Protein AF-A0A5J6MPN7-F1 (afdb_monomer)

Nearest PDB structures (foldseek):
  8oyx-assembly1_A  TM=2.349E-01  e=1.158E-01  synthetic construct

Organism: NCBI:txid2602015

Foldseek 3Di:
DDDDPPVVVVVVVVVVVVVVPDPALVVPLVLLVLLLVLLVLLLVLLVLLLVLLLVLVLVVVVVCLVPPPQWDKAWDPQQPDDPHPHIWIWTARPVCRVDTATHSHDRLCVLVSQLSVLVSQLSVLLSQLSVDPALVSNLVSLQSNQVSLQSSQCSLCVLVVHDRDDQDGDDQPPDDPPDDDRSVNSVVSSLVSQLRSLVRNLVSLQSSLVSQQVSVVVSCPSLLVLLVVQLVVLVVVCVVPVPDPPSVVSNVVSVVLSVVSVVDRLSVLSNQLSVLSVLLSVQSPDPPHDPVSSSVSSNSNSVSSNVSSVSSNSSSVSSPPDD

Radius of gyration: 27.03 Å; Cα contacts (8 Å, |Δi|>4): 383; chains: 1; bounding box: 56×77×77 Å

Sequence (323 aa):
MSINPICVRLASAVAVALALSGCSASDYAAPIASFADATTDAESALNDLNKTATGAYTEFLSEHARTNMSLAVMGANGDCELGSERCRVAIVDPAHPDQPQYFPPDPLLGNMVGVMHDINVYAQNLAALVADDSAAKAEADVNAALGSIEHLANTVATAEGSPAGTVPGFATPVGSGVNWLLGEYSNQVKLAGLRTATKQADPVIQRAAALFKNAAIFGSDPQREALTRAFRDKIDAYQDDRGSEADLNAAVDAAETYDNFLQARPGDVFLAMGEAHAALTKALNNPELTWPQVFAKIKVFAAKAQELAKIAKDLAALTGETP

Structure (mmCIF, N/CA/C/O backbone):
data_AF-A0A5J6MPN7-F1
#
_entry.id   AF-A0A5J6MPN7-F1
#
loop_
_atom_site.group_PDB
_atom_site.id
_atom_site.type_symbol
_atom_site.label_atom_id
_atom_site.label_alt_id
_atom_site.label_comp_id
_atom_site.label_asym_id
_atom_site.label_entity_id
_atom_site.label_seq_id
_atom_site.pdbx_PDB_ins_code
_atom_site.Cartn_x
_atom_site.Cartn_y
_atom_site.Cartn_z
_atom_site.occupancy
_atom_site.B_iso_or_equiv
_atom_site.auth_seq_id
_atom_site.auth_comp_id
_atom_site.auth_asym_id
_atom_site.auth_atom_id
_atom_site.pdbx_PDB_model_num
ATOM 1 N N . MET A 1 1 ? -30.414 -48.144 45.460 1.00 40.69 1 MET A N 1
ATOM 2 C CA . MET A 1 1 ? -30.137 -46.700 45.629 1.00 40.69 1 MET A CA 1
ATOM 3 C C . MET A 1 1 ? -30.588 -45.996 44.363 1.00 40.69 1 MET A C 1
ATOM 5 O O . MET A 1 1 ? -29.999 -46.232 43.320 1.00 40.69 1 MET A O 1
ATOM 9 N N . SER A 1 2 ? -31.691 -45.249 44.434 1.00 37.84 2 SER A N 1
ATOM 10 C CA . SER A 1 2 ? -32.279 -44.550 43.285 1.00 37.84 2 SER A CA 1
ATOM 11 C C . SER A 1 2 ? -31.809 -43.096 43.308 1.00 37.84 2 SER A C 1
ATOM 13 O O . SER A 1 2 ? -32.063 -42.393 44.286 1.00 37.84 2 SER A O 1
ATOM 15 N N . ILE A 1 3 ? -31.062 -42.673 42.288 1.00 39.16 3 ILE A N 1
ATOM 16 C CA . ILE A 1 3 ? -30.527 -41.311 42.166 1.00 39.16 3 ILE A CA 1
ATOM 17 C C . ILE A 1 3 ? -31.550 -40.481 41.383 1.00 39.16 3 ILE A C 1
ATOM 19 O O . ILE A 1 3 ? -31.880 -40.802 40.244 1.00 39.16 3 ILE A O 1
ATOM 23 N N . ASN A 1 4 ? -32.079 -39.432 42.016 1.00 37.56 4 ASN A N 1
ATOM 24 C CA . ASN A 1 4 ? -33.109 -38.562 41.448 1.00 37.56 4 ASN A CA 1
ATOM 25 C C . ASN A 1 4 ? -32.558 -37.726 40.266 1.00 37.56 4 ASN A C 1
ATOM 27 O O . ASN A 1 4 ? -31.611 -36.961 40.463 1.00 37.56 4 ASN A O 1
ATOM 31 N N . PRO A 1 5 ? -33.173 -37.775 39.067 1.00 38.62 5 PRO A N 1
ATOM 32 C CA . PRO A 1 5 ? -32.673 -37.110 37.853 1.00 38.62 5 PRO A CA 1
ATOM 33 C C . PRO A 1 5 ? -32.858 -35.579 37.823 1.00 38.62 5 PRO A C 1
ATOM 35 O O . PRO A 1 5 ? -32.488 -34.931 36.845 1.00 38.62 5 PRO A O 1
ATOM 38 N N . ILE A 1 6 ? -33.408 -34.975 38.882 1.00 38.84 6 ILE A N 1
ATOM 39 C CA . ILE A 1 6 ? -33.718 -33.535 38.933 1.00 38.84 6 ILE A CA 1
ATOM 40 C C . ILE A 1 6 ? -32.517 -32.701 39.431 1.00 38.84 6 ILE A C 1
ATOM 42 O O . ILE A 1 6 ? -32.351 -31.562 39.001 1.00 38.84 6 ILE A O 1
ATOM 46 N N . CYS A 1 7 ? -31.605 -33.268 40.233 1.00 34.19 7 CYS A N 1
ATOM 47 C CA . CYS A 1 7 ? -30.448 -32.521 40.761 1.00 34.19 7 CYS A CA 1
ATOM 48 C C . CYS A 1 7 ? -29.313 -32.288 39.747 1.00 34.19 7 CYS A C 1
ATOM 50 O O . CYS A 1 7 ? -28.495 -31.396 39.952 1.00 34.19 7 CYS A O 1
ATOM 52 N N . VAL A 1 8 ? -29.255 -33.040 38.643 1.00 35.09 8 VAL A N 1
ATOM 53 C CA . VAL A 1 8 ? -28.152 -32.922 37.665 1.00 35.09 8 VAL A CA 1
ATOM 54 C C . VAL A 1 8 ? -28.364 -31.750 36.695 1.00 35.09 8 VAL A C 1
ATOM 56 O O . VAL A 1 8 ? -27.398 -31.194 36.188 1.00 35.09 8 VAL A O 1
ATOM 59 N N . ARG A 1 9 ? -29.610 -31.297 36.483 1.00 33.59 9 ARG A N 1
ATOM 60 C CA . ARG A 1 9 ? -29.907 -30.210 35.527 1.00 33.59 9 ARG A CA 1
ATOM 61 C C . ARG A 1 9 ? -29.694 -28.794 36.073 1.00 33.59 9 ARG A C 1
ATOM 63 O O . ARG A 1 9 ? -29.537 -27.874 35.278 1.00 33.59 9 ARG A O 1
ATOM 70 N N . LEU A 1 10 ? -29.635 -28.610 37.393 1.00 33.00 10 LEU A N 1
ATOM 71 C CA . LEU A 1 10 ? -29.367 -27.301 38.011 1.00 33.00 10 LEU A CA 1
ATOM 72 C C . LEU A 1 10 ? -27.866 -26.996 38.162 1.00 33.00 10 LEU A C 1
ATOM 74 O O . LEU A 1 10 ? -27.486 -25.829 38.166 1.00 33.00 10 LEU A O 1
ATOM 78 N N . ALA A 1 11 ? -27.002 -28.016 38.194 1.00 32.94 11 ALA A N 1
ATOM 79 C CA . ALA A 1 11 ? -25.550 -27.826 38.261 1.00 32.94 11 ALA A CA 1
ATOM 80 C C . ALA A 1 11 ? -24.932 -27.409 36.908 1.00 32.94 11 ALA A C 1
ATOM 82 O O . ALA A 1 11 ? -23.938 -26.687 36.878 1.00 32.94 11 ALA A O 1
ATOM 83 N N . SER A 1 12 ? -25.540 -27.798 35.781 1.00 35.00 12 SER A N 1
ATOM 84 C CA . SER A 1 12 ? -25.044 -27.460 34.435 1.00 35.00 12 SER A CA 1
ATOM 85 C C . SER A 1 12 ? -25.355 -26.021 34.003 1.00 35.00 12 SER A C 1
ATOM 87 O O . SER A 1 12 ? -24.635 -25.468 33.178 1.00 35.00 12 SER A O 1
ATOM 89 N N . ALA A 1 13 ? -26.393 -25.391 34.564 1.00 33.69 13 ALA A N 1
ATOM 90 C CA . ALA A 1 13 ? -26.770 -24.015 34.225 1.00 33.69 13 ALA A CA 1
ATOM 91 C C . ALA A 1 13 ? -25.885 -22.961 34.924 1.00 33.69 13 ALA A C 1
ATOM 93 O O . ALA A 1 13 ? -25.641 -21.893 34.369 1.00 33.69 13 ALA A O 1
ATOM 94 N N . VAL A 1 14 ? -25.344 -23.275 36.107 1.00 37.81 14 VAL A N 1
ATOM 95 C CA . VAL A 1 14 ? -24.456 -22.368 36.861 1.00 37.81 14 VAL A CA 1
ATOM 96 C C . VAL A 1 14 ? -23.021 -22.389 36.311 1.00 37.81 14 VAL A C 1
ATOM 98 O O . VAL A 1 14 ? -22.348 -21.362 36.316 1.00 37.81 14 VAL A O 1
ATOM 101 N N . ALA A 1 15 ? -22.570 -23.514 35.742 1.00 34.72 15 ALA A N 1
ATOM 102 C CA . ALA A 1 15 ? -21.239 -23.630 35.135 1.00 34.72 15 ALA A CA 1
ATOM 103 C C . ALA A 1 15 ? -21.094 -22.864 33.800 1.00 34.72 15 ALA A C 1
ATOM 105 O O . ALA A 1 15 ? -20.002 -22.409 33.476 1.00 34.72 15 ALA A O 1
ATOM 106 N N . VAL A 1 16 ? -22.185 -22.666 33.047 1.00 36.84 16 VAL A N 1
ATOM 107 C CA . VAL A 1 16 ? -22.171 -21.887 31.790 1.00 36.84 16 VAL A CA 1
ATOM 108 C C . VAL A 1 16 ? -22.258 -20.376 32.054 1.00 36.84 16 VAL A C 1
ATOM 110 O O . VAL A 1 16 ? -21.658 -19.593 31.324 1.00 36.84 16 VAL A O 1
ATOM 113 N N . ALA A 1 17 ? -22.916 -19.951 33.138 1.00 38.44 17 ALA A N 1
ATOM 114 C CA . ALA A 1 17 ? -22.983 -18.537 33.523 1.00 38.44 17 ALA A CA 1
ATOM 115 C C . ALA A 1 17 ? -21.641 -17.986 34.057 1.00 38.44 17 ALA A C 1
ATOM 117 O O . ALA A 1 17 ? -21.367 -16.800 33.901 1.00 38.44 17 ALA A O 1
ATOM 118 N N . LEU A 1 18 ? -20.780 -18.842 34.625 1.00 40.56 18 LEU A N 1
ATOM 119 C CA . LEU A 1 18 ? -19.442 -18.472 35.122 1.00 40.56 18 LEU A CA 1
ATOM 120 C C . LEU A 1 18 ? -18.345 -18.485 34.038 1.00 40.56 18 LEU A C 1
ATOM 122 O O . LEU A 1 18 ? -17.249 -17.986 34.277 1.00 40.56 18 LEU A O 1
ATOM 126 N N . ALA A 1 19 ? -18.628 -19.014 32.843 1.00 43.34 19 ALA A N 1
ATOM 127 C CA . ALA A 1 19 ? -17.713 -18.953 31.698 1.00 43.34 19 ALA A CA 1
ATOM 128 C C . ALA A 1 19 ? -17.846 -17.647 30.886 1.00 43.34 19 ALA A C 1
ATOM 130 O O . ALA A 1 19 ? -17.003 -17.359 30.042 1.00 43.34 19 ALA A O 1
ATOM 131 N N . LEU A 1 20 ? -18.886 -16.841 31.144 1.00 41.22 20 LEU A N 1
ATOM 132 C CA . LEU A 1 20 ? -19.135 -15.562 30.462 1.00 41.22 20 LEU A CA 1
ATOM 133 C C . L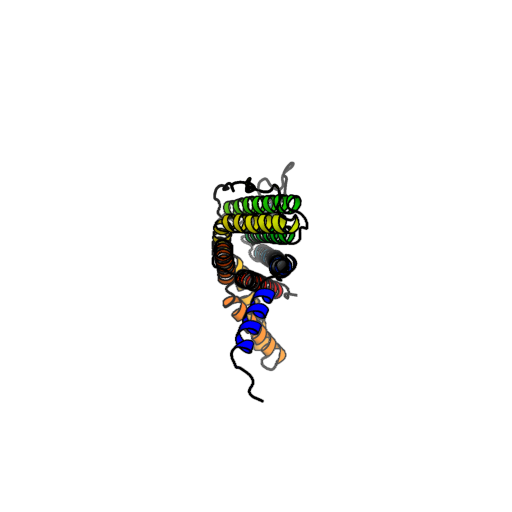EU A 1 20 ? -18.551 -14.346 31.204 1.00 41.22 20 LEU A C 1
ATOM 135 O O . LEU A 1 20 ? -18.617 -13.234 30.692 1.00 41.22 20 LEU A O 1
ATOM 139 N N . SER A 1 21 ? -17.950 -14.538 32.382 1.00 43.66 21 SER A N 1
ATOM 140 C CA . SER A 1 21 ? -17.370 -13.464 33.203 1.00 43.66 21 SER A CA 1
ATOM 141 C C . SER A 1 21 ? -15.854 -13.278 33.025 1.00 43.66 21 SER A C 1
ATOM 143 O O . SER A 1 21 ? -15.202 -12.788 33.941 1.00 43.66 21 SER A O 1
ATOM 145 N N . GLY A 1 22 ? -15.270 -13.697 31.893 1.00 45.81 22 GLY A N 1
ATOM 146 C CA . GLY A 1 22 ? -13.815 -13.890 31.808 1.00 45.81 22 GLY A CA 1
ATOM 147 C C . GLY A 1 22 ? -13.055 -13.344 30.601 1.00 45.81 22 GLY A C 1
ATOM 148 O O . GLY A 1 22 ? -11.839 -13.473 30.619 1.00 45.81 22 GLY A O 1
ATOM 149 N N . CYS A 1 23 ? -13.682 -12.732 29.589 1.00 50.66 23 CYS A N 1
ATOM 150 C CA . CYS A 1 23 ? -12.902 -12.035 28.555 1.00 50.66 23 CYS A CA 1
ATOM 151 C C . CYS A 1 23 ? -12.457 -10.671 29.092 1.00 50.66 23 CYS A C 1
ATOM 153 O O . CYS A 1 23 ? -13.099 -9.645 28.845 1.00 50.66 23 CYS A O 1
ATOM 155 N N . SER A 1 24 ? -11.393 -10.671 29.900 1.00 56.59 24 SER A N 1
ATOM 156 C CA . SER A 1 24 ? -10.746 -9.447 30.366 1.00 56.59 24 SER A CA 1
ATOM 157 C C . SER A 1 24 ? -10.252 -8.616 29.182 1.00 56.59 24 SER A C 1
ATOM 159 O O . SER A 1 24 ? -10.002 -9.134 28.097 1.00 56.59 24 SER A O 1
ATOM 161 N N . ALA A 1 25 ? -10.073 -7.310 29.401 1.00 54.69 25 ALA A N 1
ATOM 162 C CA . ALA A 1 25 ? -9.536 -6.349 28.430 1.00 54.69 25 ALA A CA 1
ATOM 163 C C . ALA A 1 25 ? -8.262 -6.817 27.684 1.00 54.69 25 ALA A C 1
ATOM 165 O O . ALA A 1 25 ? -7.983 -6.362 26.578 1.00 54.69 25 ALA A O 1
ATOM 166 N N . SER A 1 26 ? -7.510 -7.754 28.268 1.00 59.59 26 SER A N 1
ATOM 167 C CA . SER A 1 26 ? -6.360 -8.425 27.656 1.00 59.59 26 SER A CA 1
ATOM 168 C C . SER A 1 26 ? -6.675 -9.158 26.350 1.00 59.59 26 SER A C 1
ATOM 170 O O . SER A 1 26 ? -5.805 -9.255 25.489 1.00 59.59 26 SER A O 1
ATOM 172 N N . ASP A 1 27 ? -7.898 -9.662 26.178 1.00 65.75 27 ASP A N 1
ATOM 173 C CA . ASP A 1 27 ? -8.235 -10.540 25.053 1.00 65.75 27 ASP A CA 1
ATOM 174 C C . ASP A 1 27 ? -8.400 -9.767 23.734 1.00 65.75 27 ASP A C 1
ATOM 176 O O . ASP A 1 27 ? -8.315 -10.359 22.656 1.00 65.75 27 ASP A O 1
ATOM 180 N N . TYR A 1 28 ? -8.595 -8.440 23.800 1.00 71.06 28 TYR A N 1
ATOM 181 C CA . TYR A 1 28 ? -8.784 -7.578 22.624 1.00 71.06 28 TYR A CA 1
ATOM 182 C C . TYR A 1 28 ? -7.477 -7.070 22.014 1.00 71.06 28 TYR A C 1
ATOM 184 O O . TYR A 1 28 ? -7.442 -6.758 20.823 1.00 71.06 28 TYR A O 1
ATOM 192 N N . ALA A 1 29 ? -6.407 -7.002 22.807 1.00 80.56 29 ALA A N 1
ATOM 193 C CA . ALA A 1 29 ? -5.147 -6.402 22.385 1.00 80.56 29 ALA A CA 1
ATOM 194 C C . ALA A 1 29 ? -4.472 -7.200 21.259 1.00 80.56 29 ALA A C 1
ATOM 196 O O . ALA A 1 29 ? -4.020 -6.615 20.280 1.00 80.56 29 ALA A O 1
ATOM 197 N N . ALA A 1 30 ? -4.459 -8.535 21.348 1.00 83.25 30 ALA A N 1
ATOM 198 C CA . ALA A 1 30 ? -3.718 -9.368 20.400 1.00 83.25 30 ALA A CA 1
ATOM 199 C C . ALA A 1 30 ? -4.256 -9.309 18.952 1.00 83.25 30 ALA A C 1
ATOM 201 O O . ALA A 1 30 ? -3.450 -9.121 18.041 1.00 83.25 30 ALA A O 1
ATOM 202 N N . PRO A 1 31 ? -5.575 -9.420 18.678 1.00 79.88 31 PRO A N 1
ATOM 203 C CA . PRO A 1 31 ? -6.080 -9.277 17.311 1.00 79.88 31 PRO A CA 1
ATOM 204 C C . PRO A 1 31 ? -5.820 -7.894 16.702 1.00 79.88 31 PRO A C 1
ATOM 206 O O . PRO A 1 31 ? -5.536 -7.811 15.513 1.00 79.88 31 PRO A O 1
ATOM 209 N N . ILE A 1 32 ? -5.919 -6.822 17.495 1.00 82.50 32 ILE A N 1
ATOM 210 C CA . ILE A 1 32 ? -5.714 -5.448 17.010 1.00 82.50 32 ILE A CA 1
ATOM 211 C C . ILE A 1 32 ? -4.226 -5.171 16.781 1.00 82.50 32 ILE A C 1
ATOM 213 O O . ILE A 1 32 ? -3.880 -4.586 15.761 1.00 82.50 32 ILE A O 1
ATOM 217 N N . ALA A 1 33 ? -3.346 -5.667 17.655 1.00 85.56 33 ALA A N 1
ATOM 218 C CA . ALA A 1 33 ? -1.902 -5.637 17.428 1.00 85.56 33 ALA A CA 1
ATOM 219 C C . ALA A 1 33 ? -1.525 -6.390 16.144 1.00 85.56 33 ALA A C 1
ATOM 221 O O . ALA A 1 33 ? -0.845 -5.839 15.292 1.00 85.56 33 ALA A O 1
ATOM 222 N N . SER A 1 34 ? -2.075 -7.593 15.930 1.00 80.19 34 SER A N 1
ATOM 223 C CA . SER A 1 34 ? -1.858 -8.343 14.684 1.00 80.19 34 SER A CA 1
ATOM 224 C C . SER A 1 34 ? -2.357 -7.601 13.440 1.00 80.19 34 SER A C 1
ATOM 226 O O . SER A 1 34 ? -1.813 -7.808 12.358 1.00 80.19 34 SER A O 1
ATOM 228 N N . PHE A 1 35 ? -3.401 -6.781 13.567 1.00 82.88 35 PHE A N 1
ATOM 229 C CA . PHE A 1 35 ? -3.852 -5.903 12.491 1.00 82.88 35 PHE A CA 1
ATOM 230 C C . PHE A 1 35 ? -2.838 -4.783 12.224 1.00 82.88 35 PHE A C 1
ATOM 232 O O . PHE A 1 35 ? -2.482 -4.582 11.066 1.00 82.88 35 PHE A O 1
ATOM 239 N N . ALA A 1 36 ? -2.337 -4.125 13.270 1.00 89.56 36 ALA A N 1
ATOM 240 C CA . ALA A 1 36 ? -1.318 -3.085 13.157 1.00 89.56 36 ALA A CA 1
ATOM 241 C C . ALA A 1 36 ? 0.004 -3.614 12.565 1.00 89.56 36 ALA A C 1
ATOM 243 O O . ALA A 1 36 ? 0.559 -3.006 11.651 1.00 89.56 36 ALA A O 1
ATOM 244 N N . ASP A 1 37 ? 0.455 -4.794 12.994 1.00 87.12 37 ASP A N 1
ATOM 245 C CA . ASP A 1 37 ? 1.635 -5.464 12.433 1.00 87.12 37 ASP A CA 1
ATOM 246 C C . ASP A 1 37 ? 1.441 -5.765 10.939 1.00 87.12 37 ASP A C 1
ATOM 248 O O . ASP A 1 37 ? 2.308 -5.483 10.113 1.00 87.12 37 ASP A O 1
ATOM 252 N N . ALA A 1 38 ? 0.265 -6.281 10.563 1.00 82.88 38 ALA A N 1
ATOM 253 C CA . ALA A 1 38 ? -0.043 -6.590 9.171 1.00 82.88 38 ALA A CA 1
ATOM 254 C C . ALA A 1 38 ? -0.084 -5.337 8.277 1.00 82.88 38 ALA A C 1
ATOM 256 O O . ALA A 1 38 ? 0.330 -5.401 7.118 1.00 82.88 38 ALA A O 1
ATOM 257 N N . THR A 1 39 ? -0.563 -4.195 8.784 1.00 88.06 39 THR A N 1
ATOM 258 C CA . THR A 1 39 ? -0.512 -2.929 8.035 1.00 88.06 39 THR A CA 1
ATOM 259 C C . THR A 1 39 ? 0.903 -2.374 7.933 1.00 88.06 39 THR A C 1
ATOM 261 O O . THR A 1 39 ? 1.245 -1.826 6.888 1.00 88.06 39 THR A O 1
ATOM 264 N N . THR A 1 40 ? 1.741 -2.567 8.956 1.00 91.94 40 THR A N 1
ATOM 265 C CA . THR A 1 40 ? 3.166 -2.204 8.909 1.00 91.94 40 THR A CA 1
ATOM 266 C C . THR A 1 40 ? 3.903 -3.032 7.856 1.00 91.94 40 THR A C 1
ATOM 268 O O . THR A 1 40 ? 4.650 -2.484 7.045 1.00 91.94 40 THR A O 1
ATOM 271 N N . ASP A 1 41 ? 3.643 -4.340 7.803 1.00 83.94 41 ASP A N 1
ATOM 272 C CA . ASP A 1 41 ? 4.205 -5.224 6.780 1.00 83.94 41 ASP A CA 1
ATOM 273 C C . ASP A 1 41 ? 3.784 -4.809 5.364 1.00 83.94 41 ASP A C 1
ATOM 275 O O . ASP A 1 41 ? 4.612 -4.804 4.450 1.00 83.94 41 ASP A O 1
ATOM 279 N N . ALA A 1 42 ? 2.511 -4.448 5.177 1.00 83.12 42 ALA A N 1
ATOM 280 C CA . ALA A 1 42 ? 1.985 -3.995 3.892 1.00 83.12 42 ALA A CA 1
ATOM 281 C C . ALA A 1 42 ? 2.572 -2.643 3.459 1.00 83.12 42 ALA A C 1
ATOM 283 O O . ALA A 1 42 ? 2.953 -2.494 2.299 1.00 83.12 42 ALA A O 1
ATOM 284 N N . GLU A 1 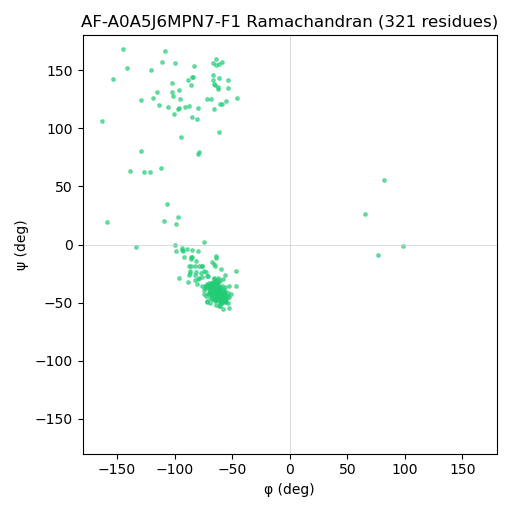43 ? 2.690 -1.679 4.375 1.00 92.38 43 GLU A N 1
ATOM 285 C CA . GLU A 1 43 ? 3.349 -0.393 4.118 1.00 92.38 43 GLU A CA 1
ATOM 286 C C . GLU A 1 43 ? 4.807 -0.596 3.693 1.00 92.38 43 GLU A C 1
ATOM 288 O O . GLU A 1 43 ? 5.228 -0.073 2.661 1.00 92.38 43 GLU A O 1
ATOM 293 N N . SER A 1 44 ? 5.561 -1.389 4.458 1.00 90.00 44 SER A N 1
ATOM 294 C CA . SER A 1 44 ? 6.967 -1.679 4.172 1.00 90.00 44 SER A CA 1
ATOM 295 C C . SER A 1 44 ? 7.133 -2.328 2.796 1.00 90.00 44 SER A C 1
ATOM 297 O O . SER A 1 44 ? 7.915 -1.858 1.970 1.00 90.00 44 SER A O 1
ATOM 299 N N . ALA A 1 45 ? 6.311 -3.339 2.498 1.00 84.19 45 ALA A N 1
ATOM 300 C CA . ALA A 1 45 ? 6.332 -4.025 1.213 1.00 84.19 45 ALA A CA 1
ATOM 301 C C . ALA A 1 45 ? 5.977 -3.103 0.034 1.00 84.19 45 ALA A C 1
ATOM 303 O O . ALA A 1 45 ? 6.627 -3.165 -1.007 1.00 84.19 45 ALA A O 1
ATOM 304 N N . LEU A 1 46 ? 4.978 -2.224 0.183 1.00 87.12 46 LEU A N 1
ATOM 305 C CA . LEU A 1 46 ? 4.640 -1.236 -0.848 1.00 87.12 46 LEU A CA 1
ATOM 306 C C . LEU A 1 46 ? 5.739 -0.193 -1.032 1.00 87.12 46 LEU A C 1
ATOM 308 O O . LEU A 1 46 ? 5.985 0.234 -2.158 1.00 87.12 46 LEU A O 1
ATOM 312 N N . ASN A 1 47 ? 6.395 0.227 0.048 1.00 89.06 47 ASN A N 1
ATOM 313 C CA . ASN A 1 47 ? 7.515 1.155 -0.030 1.00 89.06 47 ASN A CA 1
ATOM 314 C C . ASN A 1 47 ? 8.699 0.530 -0.777 1.00 89.06 47 ASN A C 1
ATOM 316 O O . ASN A 1 47 ? 9.312 1.185 -1.618 1.00 89.06 47 ASN A O 1
ATOM 320 N N . ASP A 1 48 ? 8.998 -0.741 -0.517 1.00 85.81 48 ASP A N 1
ATOM 321 C CA . ASP A 1 48 ? 10.046 -1.457 -1.240 1.00 85.81 48 ASP A CA 1
ATOM 322 C C . ASP A 1 48 ? 9.664 -1.672 -2.706 1.00 85.81 48 ASP A C 1
ATOM 324 O O . ASP A 1 48 ? 10.457 -1.340 -3.583 1.00 85.81 48 ASP A O 1
ATOM 328 N N . LEU A 1 49 ? 8.422 -2.072 -2.996 1.00 83.81 49 LEU A N 1
ATOM 329 C CA . LEU A 1 49 ? 7.913 -2.134 -4.367 1.00 83.81 49 LEU A CA 1
ATOM 330 C C . LEU A 1 49 ? 8.029 -0.783 -5.086 1.00 83.81 49 LEU A C 1
ATOM 332 O O . LEU A 1 49 ? 8.443 -0.733 -6.241 1.00 83.81 49 LEU A O 1
ATOM 336 N N . ASN A 1 50 ? 7.689 0.318 -4.412 1.00 88.50 50 ASN A N 1
ATOM 337 C CA . ASN A 1 50 ? 7.801 1.665 -4.962 1.00 88.50 50 ASN A CA 1
ATOM 338 C C . ASN A 1 50 ? 9.251 2.009 -5.317 1.00 88.50 50 ASN A C 1
ATOM 340 O O . ASN A 1 50 ? 9.504 2.524 -6.407 1.00 88.50 50 ASN A O 1
ATOM 344 N N . LYS A 1 51 ? 10.205 1.701 -4.429 1.00 88.31 51 LYS A N 1
ATOM 345 C CA . LYS A 1 51 ? 11.635 1.901 -4.702 1.00 88.31 51 LYS A CA 1
ATOM 346 C C . LYS A 1 51 ? 12.077 1.080 -5.904 1.00 88.31 51 LYS A C 1
ATOM 348 O O . LYS A 1 51 ? 12.688 1.648 -6.806 1.00 88.31 51 LYS A O 1
ATOM 353 N N . THR A 1 52 ? 11.750 -0.211 -5.948 1.00 81.81 52 THR A N 1
ATOM 354 C CA . THR A 1 52 ? 12.225 -1.078 -7.031 1.00 81.81 52 THR A CA 1
ATOM 355 C C . THR A 1 52 ? 11.576 -0.724 -8.366 1.00 81.81 52 THR A C 1
ATOM 357 O O . THR A 1 52 ? 12.276 -0.600 -9.366 1.00 81.81 52 THR A O 1
ATOM 360 N N . ALA A 1 53 ? 10.272 -0.435 -8.387 1.00 81.88 53 ALA A N 1
ATOM 361 C CA . ALA A 1 53 ? 9.578 0.021 -9.592 1.00 81.88 53 ALA A CA 1
ATOM 362 C C . ALA A 1 53 ? 10.125 1.364 -10.103 1.00 81.88 53 ALA A C 1
ATOM 364 O O . ALA A 1 53 ? 10.362 1.525 -11.300 1.00 81.88 53 ALA A O 1
ATOM 365 N N . THR A 1 54 ? 10.367 2.321 -9.200 1.00 86.12 54 THR A N 1
ATOM 366 C CA . THR A 1 54 ? 10.957 3.622 -9.555 1.00 86.12 54 THR A CA 1
ATOM 367 C C . THR A 1 54 ? 12.393 3.451 -10.056 1.00 86.12 54 THR A C 1
ATOM 369 O O . THR A 1 54 ? 12.780 4.101 -11.026 1.00 86.12 54 THR A O 1
ATOM 372 N N . GLY A 1 55 ? 13.171 2.547 -9.453 1.00 86.81 55 GLY A N 1
ATOM 373 C CA . GLY A 1 55 ? 14.516 2.183 -9.903 1.00 86.81 55 GLY A CA 1
ATOM 374 C C . GLY A 1 55 ? 14.519 1.600 -11.317 1.00 86.81 55 GLY A C 1
ATOM 375 O O . GLY A 1 55 ? 15.174 2.153 -12.197 1.00 86.81 55 GLY A O 1
ATOM 376 N N . ALA A 1 56 ? 13.701 0.578 -11.571 1.00 80.19 56 ALA A N 1
ATOM 377 C CA . ALA A 1 56 ? 13.567 -0.038 -12.892 1.00 80.19 56 ALA A CA 1
ATOM 378 C C . ALA A 1 56 ? 13.113 0.972 -13.963 1.00 80.19 56 ALA A C 1
ATOM 380 O O . ALA A 1 56 ? 13.625 0.982 -15.083 1.00 80.19 56 ALA A O 1
ATOM 381 N N . TYR A 1 57 ? 12.190 1.877 -13.622 1.00 83.88 57 TYR A N 1
ATOM 382 C CA . TYR A 1 57 ? 11.778 2.932 -14.546 1.00 83.88 57 TYR A CA 1
ATOM 383 C C . TYR A 1 57 ? 12.878 3.977 -14.772 1.00 83.88 57 TYR A C 1
ATOM 385 O O . TYR A 1 57 ? 13.059 4.452 -15.890 1.00 83.88 57 TYR A O 1
ATOM 393 N N . THR A 1 58 ? 13.673 4.290 -13.747 1.00 88.69 58 THR A N 1
ATOM 394 C CA . THR A 1 58 ? 14.875 5.125 -13.896 1.00 88.69 58 THR A CA 1
ATOM 395 C C . THR A 1 58 ? 15.854 4.489 -14.883 1.00 88.69 58 THR A C 1
ATOM 397 O O . THR A 1 58 ? 16.343 5.164 -15.787 1.00 88.69 58 THR A O 1
ATOM 400 N N . GLU A 1 59 ? 16.121 3.190 -14.759 1.00 86.25 59 GLU A N 1
ATOM 401 C CA . GLU A 1 59 ? 17.000 2.461 -15.680 1.00 86.25 59 GLU A CA 1
ATOM 402 C C . GLU A 1 59 ? 16.458 2.457 -17.109 1.00 86.25 59 GLU A C 1
ATOM 404 O O . GLU A 1 59 ? 17.202 2.774 -18.040 1.00 86.25 59 GLU A O 1
ATOM 409 N N . PHE A 1 60 ? 15.156 2.209 -17.279 1.00 84.75 60 PHE A N 1
ATOM 410 C CA . PHE A 1 60 ? 14.481 2.311 -18.571 1.00 84.75 60 PHE A CA 1
ATOM 411 C C . PHE A 1 60 ? 14.648 3.703 -19.194 1.00 84.75 60 PHE A C 1
ATOM 413 O O . PHE A 1 60 ? 15.072 3.812 -20.343 1.00 84.75 60 PHE A O 1
ATOM 420 N N . LEU A 1 61 ? 14.391 4.777 -18.439 1.00 87.50 61 LEU A N 1
ATOM 421 C CA . LEU A 1 61 ? 14.580 6.150 -18.919 1.00 87.50 61 LEU A CA 1
ATOM 422 C C . LEU A 1 61 ? 16.042 6.425 -19.298 1.00 87.50 61 LEU A C 1
ATOM 424 O O . LEU A 1 61 ? 16.309 7.078 -20.308 1.00 87.50 61 LEU A O 1
ATOM 428 N N . SER A 1 62 ? 16.995 5.893 -18.527 1.00 91.06 62 SER A N 1
ATOM 429 C CA . SER A 1 62 ? 18.426 6.003 -18.823 1.00 91.06 62 SER A CA 1
ATOM 430 C C . SER A 1 62 ? 18.814 5.271 -20.111 1.00 91.06 62 SER A C 1
ATOM 432 O O . SER A 1 62 ? 19.590 5.786 -20.917 1.00 91.06 62 SER A O 1
ATOM 434 N N . GLU A 1 63 ? 18.310 4.057 -20.328 1.00 87.44 63 GLU A N 1
ATOM 435 C CA . GLU A 1 63 ? 18.510 3.303 -21.567 1.00 87.44 63 GLU A CA 1
ATOM 436 C C . GLU A 1 63 ? 17.855 4.004 -22.762 1.00 87.44 63 GLU A C 1
ATOM 438 O O . GLU A 1 63 ? 18.497 4.183 -23.801 1.00 87.44 63 GLU A O 1
ATOM 443 N N . HIS A 1 64 ? 16.618 4.477 -22.602 1.00 86.00 64 HIS A N 1
ATOM 444 C CA . HIS A 1 64 ? 15.877 5.172 -23.647 1.00 86.00 64 HIS A CA 1
ATOM 445 C C . HIS A 1 64 ? 16.589 6.457 -24.084 1.00 86.00 64 HIS A C 1
ATOM 447 O O . HIS A 1 64 ? 16.799 6.669 -25.277 1.00 86.00 64 HIS A O 1
ATOM 453 N N . ALA A 1 65 ? 17.070 7.261 -23.131 1.00 91.69 65 ALA A N 1
ATOM 454 C CA . ALA A 1 65 ? 17.856 8.461 -23.418 1.00 91.69 65 ALA A CA 1
ATOM 455 C C . ALA A 1 65 ? 19.192 8.163 -24.126 1.00 91.69 65 ALA A C 1
ATOM 457 O O . ALA A 1 65 ? 19.672 8.989 -24.899 1.00 91.69 65 ALA A O 1
ATOM 458 N N . ARG A 1 66 ? 19.809 6.998 -23.877 1.00 93.31 66 ARG A N 1
ATOM 459 C CA . ARG A 1 66 ? 21.079 6.596 -24.513 1.00 93.31 66 ARG A CA 1
ATOM 460 C C . ARG A 1 66 ? 20.901 6.026 -25.917 1.00 93.31 66 ARG A C 1
ATOM 462 O O . ARG A 1 66 ? 21.788 6.184 -26.751 1.00 93.31 66 ARG A O 1
ATOM 469 N N . THR A 1 67 ? 19.802 5.320 -26.160 1.00 92.44 67 THR A N 1
ATOM 470 C CA . THR A 1 67 ? 19.573 4.567 -27.404 1.00 92.44 67 THR A CA 1
ATOM 471 C C . THR A 1 67 ? 18.741 5.344 -28.417 1.00 92.44 67 THR A C 1
ATOM 473 O O . THR A 1 67 ? 18.924 5.173 -29.624 1.00 92.44 67 THR A O 1
ATOM 476 N N . ASN A 1 68 ? 17.863 6.236 -27.955 1.00 92.75 68 ASN A N 1
ATOM 477 C CA . ASN A 1 68 ? 17.031 7.053 -28.820 1.00 92.75 68 ASN A CA 1
ATOM 478 C C . ASN A 1 68 ? 17.668 8.426 -29.086 1.00 92.75 68 ASN A C 1
ATOM 480 O O . ASN A 1 68 ? 17.444 9.399 -28.368 1.00 92.75 68 ASN A O 1
ATOM 484 N N . MET A 1 69 ? 18.427 8.510 -30.182 1.00 93.56 69 MET A N 1
ATOM 485 C CA . MET A 1 69 ? 19.149 9.719 -30.604 1.00 93.56 69 MET A CA 1
ATOM 486 C C . MET A 1 69 ? 18.245 10.909 -30.971 1.00 93.56 69 MET A C 1
ATOM 488 O O . MET A 1 69 ? 18.763 12.001 -31.202 1.00 93.56 69 MET A O 1
ATOM 492 N N . SER A 1 70 ? 16.921 10.724 -31.073 1.00 94.19 70 SER A N 1
ATOM 493 C CA . SER A 1 70 ? 15.996 11.838 -31.305 1.00 94.19 70 SER A CA 1
ATOM 494 C C . SER A 1 70 ? 15.650 12.609 -30.032 1.00 94.19 70 SER A C 1
ATOM 496 O O . SER A 1 70 ? 15.099 13.700 -30.139 1.00 94.19 70 SER A O 1
ATOM 498 N N . LEU A 1 71 ? 15.944 12.069 -28.846 1.00 94.62 71 LEU A N 1
ATOM 499 C CA . LEU A 1 71 ? 15.630 12.709 -27.570 1.00 94.62 71 LEU A CA 1
ATOM 500 C C . LEU A 1 71 ? 16.706 13.718 -27.173 1.00 94.62 71 LEU A C 1
ATOM 502 O O . LEU A 1 71 ? 17.902 13.502 -27.373 1.00 94.62 71 LEU A O 1
ATOM 506 N N . ALA A 1 72 ? 16.277 14.810 -26.549 1.00 95.06 72 ALA A N 1
ATOM 507 C CA . ALA A 1 72 ? 17.167 15.787 -25.943 1.00 95.06 72 ALA A CA 1
ATOM 508 C C . ALA A 1 72 ? 17.209 15.596 -24.422 1.00 95.06 72 ALA A C 1
ATOM 510 O O . ALA A 1 72 ? 16.170 15.523 -23.771 1.00 95.06 72 ALA A O 1
ATOM 511 N N . VAL A 1 73 ? 18.413 15.556 -23.848 1.00 95.12 73 VAL A N 1
ATOM 512 C CA . VAL A 1 73 ? 18.629 15.511 -22.394 1.00 95.12 73 VAL A CA 1
ATOM 513 C C . VAL A 1 73 ? 19.119 16.881 -21.937 1.00 95.12 73 VAL A C 1
ATOM 515 O O . VAL A 1 73 ? 20.173 17.343 -22.374 1.00 95.12 73 VAL A O 1
ATOM 518 N N . MET A 1 74 ? 18.354 17.549 -21.076 1.00 95.44 74 MET A N 1
ATOM 519 C CA . MET A 1 74 ? 18.651 18.910 -20.613 1.00 95.44 74 MET A CA 1
ATOM 520 C C . MET A 1 74 ? 18.234 19.123 -19.155 1.00 95.44 74 MET A C 1
ATOM 522 O O . MET A 1 74 ? 17.536 18.296 -18.578 1.00 95.44 74 MET A O 1
ATOM 526 N N . GLY A 1 75 ? 18.664 20.224 -18.535 1.00 94.69 75 GLY A N 1
ATOM 527 C CA . GLY A 1 75 ? 18.123 20.628 -17.234 1.00 94.69 75 GLY A CA 1
ATOM 528 C C . GLY A 1 75 ? 16.643 20.992 -17.366 1.00 94.69 75 GLY A C 1
ATOM 529 O O . GLY A 1 75 ? 16.256 21.647 -18.333 1.00 94.69 75 GLY A O 1
ATOM 530 N N . ALA A 1 76 ? 15.814 20.563 -16.417 1.00 93.75 76 ALA A N 1
ATOM 531 C CA . ALA A 1 76 ? 14.410 20.942 -16.383 1.00 93.75 76 ALA A CA 1
ATOM 532 C C . ALA A 1 76 ? 14.273 22.464 -16.211 1.00 93.75 76 ALA A C 1
ATOM 534 O O . ALA A 1 76 ? 14.969 23.079 -15.398 1.00 93.75 76 ALA A O 1
ATOM 535 N N . ASN A 1 77 ? 13.368 23.065 -16.988 1.00 90.75 77 ASN A N 1
ATOM 536 C CA . ASN A 1 77 ? 13.141 24.510 -16.985 1.00 90.75 77 ASN A CA 1
ATOM 537 C C . ASN A 1 77 ? 12.815 25.010 -15.570 1.00 90.75 77 ASN A C 1
ATOM 539 O O . ASN A 1 77 ? 11.868 24.523 -14.953 1.00 90.75 77 ASN A O 1
ATOM 543 N N . GLY A 1 78 ? 13.592 25.977 -15.072 1.00 90.31 78 GLY A N 1
ATOM 544 C CA . GLY A 1 78 ? 13.425 26.570 -13.740 1.00 90.31 78 GLY A CA 1
ATOM 545 C C . GLY A 1 78 ? 13.926 25.726 -12.559 1.00 90.31 78 GLY A C 1
ATOM 546 O O . GLY A 1 78 ? 14.016 26.247 -11.449 1.00 90.31 78 GLY A O 1
ATOM 547 N N . ASP A 1 79 ? 14.305 24.462 -12.766 1.00 91.31 79 ASP A N 1
ATOM 548 C CA . ASP A 1 79 ? 14.806 23.593 -11.692 1.00 91.31 79 ASP A CA 1
ATOM 549 C C . ASP A 1 79 ? 16.340 23.742 -11.523 1.00 91.31 79 ASP A C 1
ATOM 551 O O . ASP A 1 79 ? 16.886 23.672 -10.429 1.00 91.31 79 ASP A O 1
ATOM 555 N N . CYS A 1 80 ? 17.101 24.015 -12.579 1.00 91.50 80 CYS A N 1
ATOM 556 C CA . CYS A 1 80 ? 18.571 24.068 -12.481 1.00 91.50 80 CYS A CA 1
ATOM 557 C C . CYS A 1 80 ? 19.146 25.493 -12.531 1.00 91.50 80 CYS A C 1
ATOM 559 O O . CYS A 1 80 ? 20.224 25.712 -13.086 1.00 91.50 80 CYS A O 1
ATOM 561 N N . GLU A 1 81 ? 18.431 26.462 -11.954 1.00 93.25 81 GLU A N 1
ATOM 562 C CA . GLU A 1 81 ? 18.808 27.878 -11.930 1.00 93.25 81 GLU A CA 1
ATOM 563 C C . GLU A 1 81 ? 19.253 28.341 -10.530 1.00 93.25 81 GLU A C 1
ATOM 565 O O . GLU A 1 81 ? 19.083 27.659 -9.516 1.00 93.25 81 GLU A O 1
ATOM 570 N N . LEU A 1 82 ? 19.879 29.521 -10.458 1.00 93.69 82 LEU A N 1
ATOM 571 C CA . LEU A 1 82 ? 20.304 30.097 -9.184 1.00 93.69 82 LEU A CA 1
ATOM 572 C C . LEU A 1 82 ? 19.072 30.452 -8.335 1.00 93.69 82 LEU A C 1
ATOM 574 O O . LEU A 1 82 ? 18.306 31.341 -8.697 1.00 93.69 82 LEU A O 1
ATOM 578 N N . GLY A 1 83 ? 18.923 29.793 -7.185 1.00 91.31 83 GLY A N 1
ATOM 579 C CA . GLY A 1 83 ? 17.781 29.976 -6.283 1.00 91.31 83 GLY A CA 1
ATOM 580 C C . GLY A 1 83 ? 16.683 28.918 -6.424 1.00 91.31 83 GLY A C 1
ATOM 581 O O . GLY A 1 83 ? 15.725 28.962 -5.658 1.00 91.31 83 GLY A O 1
ATOM 582 N N . SER A 1 84 ? 16.823 27.960 -7.345 1.00 92.81 84 SER A N 1
ATOM 583 C CA . SER A 1 84 ? 15.915 26.815 -7.443 1.00 92.81 84 SER A CA 1
ATOM 584 C C . SER A 1 84 ? 16.034 25.896 -6.220 1.00 92.81 84 SER A C 1
ATOM 586 O O . SER A 1 84 ? 17.131 25.638 -5.721 1.00 92.81 84 SER A O 1
ATOM 588 N N . GLU A 1 85 ? 14.902 25.361 -5.753 1.00 93.25 85 GLU A N 1
ATOM 589 C CA . GLU A 1 85 ? 14.853 24.437 -4.605 1.00 93.25 85 GLU A CA 1
ATOM 590 C C . GLU A 1 85 ? 15.265 23.002 -4.969 1.00 93.25 85 GLU A C 1
ATOM 592 O O . GLU A 1 85 ? 15.607 22.204 -4.097 1.00 93.25 85 GLU A O 1
ATOM 597 N N . ARG A 1 86 ? 15.240 22.657 -6.260 1.00 91.38 86 ARG A N 1
ATOM 598 C CA . ARG A 1 86 ? 15.602 21.334 -6.776 1.00 91.38 86 ARG A CA 1
ATOM 599 C C . ARG A 1 86 ? 16.095 21.449 -8.203 1.00 91.38 86 ARG A C 1
ATOM 601 O O . ARG A 1 86 ? 15.464 22.172 -8.949 1.00 91.38 86 ARG A O 1
ATOM 608 N N . CYS A 1 87 ? 17.099 20.667 -8.594 1.00 92.81 87 CYS A N 1
ATOM 609 C CA . CYS A 1 87 ? 17.555 20.547 -9.982 1.00 92.81 87 CYS A CA 1
ATOM 610 C C . CYS A 1 87 ? 17.269 19.138 -10.508 1.00 92.81 87 CYS A C 1
ATOM 612 O O . CYS A 1 87 ? 17.744 18.154 -9.942 1.00 92.81 87 CYS A O 1
ATOM 614 N N . ARG A 1 88 ? 16.473 19.045 -11.580 1.00 93.75 88 ARG A N 1
ATOM 615 C CA . ARG A 1 88 ? 16.098 17.785 -12.239 1.00 93.75 88 ARG A CA 1
ATOM 616 C C . ARG A 1 88 ? 16.554 17.787 -13.688 1.00 93.75 88 ARG A C 1
ATOM 618 O O . ARG A 1 88 ? 16.602 18.835 -14.330 1.00 93.75 88 ARG A O 1
ATOM 625 N N . VAL A 1 89 ? 16.850 16.605 -14.214 1.00 95.56 89 VAL A N 1
ATOM 626 C CA . VAL A 1 89 ? 17.099 16.411 -15.644 1.00 95.56 89 VAL A CA 1
ATOM 627 C C . VAL A 1 89 ? 15.764 16.122 -16.330 1.00 95.56 89 VAL A C 1
ATOM 629 O O . VAL A 1 89 ? 14.909 15.445 -15.767 1.00 95.56 89 VAL A O 1
ATOM 632 N N . ALA A 1 90 ? 15.573 16.654 -17.531 1.00 96.19 90 ALA A N 1
ATOM 633 C CA . ALA A 1 90 ? 14.443 16.383 -18.403 1.00 96.19 90 ALA A CA 1
ATOM 634 C C . ALA A 1 90 ? 14.927 15.674 -19.674 1.00 96.19 90 ALA A C 1
ATOM 636 O O . ALA A 1 90 ? 15.873 16.119 -20.330 1.00 96.19 90 ALA A O 1
ATOM 637 N N . ILE A 1 91 ? 14.252 14.583 -20.015 1.00 95.50 91 ILE A N 1
ATOM 638 C CA . ILE A 1 91 ? 14.322 13.901 -21.303 1.00 95.50 91 ILE A CA 1
ATOM 639 C C . ILE A 1 91 ? 13.142 14.426 -22.124 1.00 95.50 91 ILE A C 1
ATOM 641 O O . ILE A 1 91 ? 11.985 14.280 -21.727 1.00 95.50 91 ILE A O 1
ATOM 645 N N . VAL A 1 92 ? 13.435 15.089 -23.237 1.00 96.38 92 VAL A N 1
ATOM 646 C CA . VAL A 1 92 ? 12.456 15.807 -24.057 1.00 96.38 92 VAL A CA 1
ATOM 647 C C . VAL A 1 92 ? 12.423 15.195 -25.449 1.00 96.38 92 VAL A C 1
ATOM 649 O O . VAL A 1 92 ? 13.456 15.116 -26.114 1.00 96.38 92 VAL A O 1
ATOM 652 N N . ASP A 1 93 ? 11.236 14.800 -25.903 1.00 95.69 93 ASP A N 1
ATOM 653 C CA . ASP A 1 93 ? 10.987 14.509 -27.313 1.00 95.69 93 ASP A CA 1
ATOM 654 C C . ASP A 1 93 ? 10.777 15.839 -28.061 1.00 95.69 93 ASP A C 1
ATOM 656 O O . ASP A 1 93 ? 9.819 16.554 -27.760 1.00 95.69 93 ASP A O 1
ATOM 660 N N . PRO A 1 94 ? 11.627 16.210 -29.038 1.00 94.56 94 PRO A N 1
ATOM 661 C CA . PRO A 1 94 ? 11.443 17.433 -29.815 1.00 94.56 94 PRO A CA 1
ATOM 662 C C . PRO A 1 94 ? 10.115 17.490 -30.581 1.00 94.56 94 PRO A C 1
ATOM 664 O O . PRO A 1 94 ? 9.680 18.586 -30.938 1.00 94.56 94 PRO A O 1
ATOM 667 N N . ALA A 1 95 ? 9.474 16.345 -30.846 1.00 95.38 95 ALA A N 1
ATOM 668 C CA . ALA A 1 95 ? 8.136 16.308 -31.433 1.00 95.38 95 ALA A CA 1
ATOM 669 C C . ALA A 1 95 ? 7.030 16.694 -30.429 1.00 95.38 95 ALA A C 1
ATOM 671 O O . ALA A 1 95 ? 5.976 17.165 -30.855 1.00 95.38 95 ALA A O 1
ATOM 672 N N . HIS A 1 96 ? 7.284 16.552 -29.121 1.00 94.56 96 HIS A N 1
ATOM 673 C CA . HIS A 1 96 ? 6.348 16.833 -28.023 1.00 94.56 96 HIS A CA 1
ATOM 674 C C . HIS A 1 96 ? 7.060 17.549 -26.854 1.00 94.56 96 HIS A C 1
ATOM 676 O O . HIS A 1 96 ? 7.169 17.009 -25.747 1.00 94.56 96 HIS A O 1
ATOM 682 N N . PRO A 1 97 ? 7.591 18.768 -27.074 1.00 92.75 97 PRO A N 1
ATOM 683 C CA . PRO A 1 97 ? 8.449 19.447 -26.101 1.00 92.75 97 PRO A CA 1
ATOM 684 C C . PRO A 1 97 ? 7.718 19.868 -24.815 1.00 92.75 97 PRO A C 1
ATOM 686 O O . PRO A 1 97 ? 8.356 20.214 -23.822 1.00 92.75 97 PRO A O 1
ATOM 689 N N . ASP A 1 98 ? 6.388 19.859 -24.832 1.00 93.62 98 ASP A N 1
ATOM 690 C CA . ASP A 1 98 ? 5.502 20.156 -23.709 1.00 93.62 98 ASP A CA 1
ATOM 691 C C . ASP A 1 98 ? 5.334 18.982 -22.729 1.00 93.62 98 ASP A C 1
ATOM 693 O O . ASP A 1 98 ? 4.739 19.163 -21.667 1.00 93.62 98 ASP A O 1
ATOM 697 N N . GLN A 1 99 ? 5.887 17.804 -23.042 1.00 91.88 99 GLN A N 1
ATOM 698 C CA . GLN A 1 99 ? 5.767 16.588 -22.229 1.00 91.88 99 GLN A CA 1
ATOM 699 C C . GLN A 1 99 ? 7.144 16.048 -21.801 1.00 91.88 99 GLN A C 1
ATOM 701 O O . GLN A 1 99 ? 7.524 14.937 -22.177 1.00 91.88 99 GLN A O 1
ATOM 706 N N . PRO A 1 100 ? 7.928 16.821 -21.023 1.00 92.88 100 PRO A N 1
ATOM 707 C CA . PRO A 1 100 ? 9.220 16.354 -20.543 1.00 92.88 100 PRO A CA 1
ATOM 708 C C . PRO A 1 100 ? 9.048 15.172 -19.582 1.00 92.88 100 PRO A C 1
ATOM 710 O O . PRO A 1 100 ? 8.204 15.198 -18.684 1.00 92.88 100 PRO A O 1
ATOM 713 N N . GLN A 1 101 ? 9.908 14.167 -19.719 1.00 92.19 101 GLN A N 1
ATOM 714 C CA . GLN A 1 101 ? 10.047 13.091 -18.740 1.00 92.19 101 GLN A CA 1
ATOM 715 C C . GLN A 1 101 ? 11.196 13.431 -17.791 1.00 92.19 101 GLN A C 1
ATOM 717 O O . GLN A 1 101 ? 12.309 13.713 -18.233 1.00 92.19 101 GLN A O 1
ATOM 722 N N . TYR A 1 102 ? 10.944 13.434 -16.484 1.00 93.00 102 TYR A N 1
ATOM 723 C CA . TYR A 1 102 ? 11.968 13.790 -15.502 1.00 93.00 102 TYR A CA 1
ATOM 724 C C . TYR A 1 102 ? 12.857 12.602 -15.133 1.00 93.00 102 TYR A C 1
ATOM 726 O O . TYR A 1 102 ? 12.392 11.468 -15.039 1.00 93.00 102 TYR A O 1
ATOM 734 N N . PHE A 1 103 ? 14.139 12.890 -14.906 1.00 90.50 103 PHE A N 1
ATOM 735 C CA . PHE A 1 103 ? 15.159 11.929 -14.515 1.00 90.50 103 PHE A CA 1
ATOM 736 C C . PHE A 1 103 ? 15.935 12.416 -13.266 1.00 90.50 103 PHE A C 1
ATOM 738 O O . PHE A 1 103 ? 16.517 13.510 -13.302 1.00 90.50 103 PHE A O 1
ATOM 745 N N . PRO A 1 104 ? 15.983 11.618 -12.178 1.00 89.56 104 PRO A N 1
ATOM 746 C CA . PRO A 1 104 ? 15.157 10.427 -11.966 1.00 89.56 104 PRO A CA 1
ATOM 747 C C . PRO A 1 104 ? 13.655 10.792 -11.930 1.00 89.56 104 PRO A C 1
ATOM 749 O O . PRO A 1 104 ? 13.314 11.947 -11.653 1.00 89.56 104 PRO A O 1
ATOM 752 N N . PRO A 1 105 ? 12.764 9.840 -12.247 1.00 89.12 105 PRO A N 1
ATOM 753 C CA . PRO A 1 105 ? 11.327 10.045 -12.164 1.00 89.12 105 PRO A CA 1
ATOM 754 C C . PRO A 1 105 ? 10.889 10.229 -10.706 1.00 89.12 105 PRO A C 1
ATOM 756 O O . PRO A 1 105 ? 11.549 9.759 -9.775 1.00 89.12 105 PRO A O 1
ATOM 759 N N . ASP A 1 106 ? 9.750 10.893 -10.510 1.00 89.00 106 ASP A N 1
ATOM 760 C CA . ASP A 1 106 ? 9.091 10.908 -9.205 1.00 89.00 106 ASP A CA 1
ATOM 761 C C . ASP A 1 106 ? 8.646 9.474 -8.826 1.00 89.00 106 ASP A C 1
ATOM 763 O O . ASP A 1 106 ? 8.417 8.646 -9.717 1.00 89.00 106 ASP A O 1
ATOM 767 N N . PRO A 1 107 ? 8.513 9.148 -7.524 1.00 87.50 107 PRO A N 1
ATOM 768 C CA . PRO A 1 107 ? 8.154 7.799 -7.099 1.00 87.50 107 PRO A CA 1
ATOM 769 C C . PRO A 1 107 ? 6.813 7.339 -7.682 1.00 87.50 107 PRO A C 1
ATOM 771 O O . PRO A 1 107 ? 5.772 7.947 -7.420 1.00 87.50 107 PRO A O 1
ATOM 774 N N . LEU A 1 108 ? 6.828 6.234 -8.431 1.00 82.62 108 LEU A N 1
ATOM 775 C CA . LEU A 1 108 ? 5.678 5.780 -9.226 1.00 82.62 108 LEU A CA 1
ATOM 776 C C . LEU A 1 108 ? 4.449 5.428 -8.382 1.00 82.62 108 LEU A C 1
ATOM 778 O O . LEU A 1 108 ? 3.315 5.644 -8.801 1.00 82.62 108 LEU A O 1
ATOM 782 N N . LEU A 1 109 ? 4.674 4.896 -7.181 1.00 84.88 109 LEU A N 1
ATOM 783 C CA . LEU A 1 109 ? 3.629 4.493 -6.241 1.00 84.88 109 LEU A CA 1
ATOM 784 C C . LEU A 1 109 ? 3.570 5.433 -5.029 1.00 84.88 109 LEU A C 1
ATOM 786 O O . LEU A 1 109 ? 3.031 5.054 -3.991 1.00 84.88 109 LEU A O 1
ATOM 790 N N . GLY A 1 110 ? 4.108 6.656 -5.131 1.00 87.88 110 GLY A N 1
ATOM 791 C CA . GLY A 1 110 ? 4.216 7.589 -4.001 1.00 87.88 110 GLY A CA 1
ATOM 792 C C . GLY A 1 110 ? 2.886 7.832 -3.278 1.00 87.88 110 GLY A C 1
ATOM 793 O O . GLY A 1 110 ? 2.819 7.723 -2.056 1.00 87.88 110 GLY A O 1
ATOM 794 N N . ASN A 1 111 ? 1.804 8.051 -4.032 1.00 88.12 111 ASN A N 1
ATOM 795 C CA . ASN A 1 111 ? 0.463 8.231 -3.463 1.00 88.12 111 ASN A CA 1
ATOM 796 C C . ASN A 1 111 ? -0.032 6.973 -2.732 1.00 88.12 111 ASN A C 1
ATOM 798 O O . ASN A 1 111 ? -0.582 7.069 -1.641 1.00 88.12 111 ASN A O 1
ATOM 802 N N . MET A 1 112 ? 0.186 5.788 -3.309 1.00 87.81 112 MET A N 1
ATOM 803 C CA . MET A 1 112 ? -0.192 4.506 -2.703 1.00 87.81 112 MET A CA 1
ATOM 804 C C . MET A 1 112 ? 0.575 4.255 -1.399 1.00 87.81 112 MET A C 1
ATOM 806 O O . MET A 1 112 ? -0.023 3.860 -0.401 1.00 87.81 112 MET A O 1
ATOM 810 N N . VAL A 1 113 ? 1.881 4.532 -1.383 1.00 91.06 113 VAL A N 1
ATOM 811 C CA . VAL A 1 113 ? 2.706 4.435 -0.170 1.00 91.06 113 VAL A CA 1
ATOM 812 C C . VAL A 1 113 ? 2.210 5.408 0.899 1.00 91.06 113 VAL A C 1
ATOM 814 O O . VAL A 1 113 ? 2.034 4.997 2.041 1.00 91.06 113 VAL A O 1
ATOM 817 N N . GLY A 1 114 ? 1.905 6.656 0.529 1.00 92.25 114 GLY A N 1
ATOM 818 C CA . GLY A 1 114 ? 1.348 7.648 1.454 1.00 92.25 114 GLY A CA 1
ATOM 819 C C . GLY A 1 114 ? 0.020 7.207 2.075 1.00 92.25 114 GLY A C 1
ATOM 820 O O . GLY A 1 114 ? -0.139 7.246 3.291 1.00 92.25 114 GLY A O 1
ATOM 821 N N . VAL A 1 115 ? -0.920 6.709 1.265 1.00 92.62 115 VAL A N 1
ATOM 822 C CA . VAL A 1 115 ? -2.214 6.221 1.776 1.00 92.62 115 VAL A CA 1
ATOM 823 C C . VAL A 1 115 ? -2.028 4.998 2.683 1.00 92.62 115 VAL A C 1
ATOM 825 O O . VAL A 1 115 ? -2.680 4.904 3.722 1.00 92.62 115 VAL A O 1
ATOM 828 N N . MET A 1 116 ? -1.142 4.057 2.334 1.00 92.62 116 MET A N 1
ATOM 829 C CA . MET A 1 116 ? -0.895 2.884 3.183 1.00 92.62 116 MET A CA 1
ATOM 830 C C . MET A 1 116 ? -0.205 3.258 4.501 1.00 92.62 116 MET A C 1
ATOM 832 O O . MET A 1 116 ? -0.547 2.690 5.538 1.00 92.62 116 MET A O 1
ATOM 836 N N . HIS A 1 117 ? 0.712 4.229 4.477 1.00 95.62 117 HIS A N 1
ATOM 837 C CA . HIS A 1 117 ? 1.323 4.787 5.683 1.00 95.62 117 HIS A CA 1
ATOM 838 C C . HIS A 1 117 ? 0.256 5.325 6.640 1.00 95.62 117 HIS A C 1
ATOM 840 O O . HIS A 1 117 ? 0.231 4.966 7.815 1.00 95.62 117 HIS A O 1
ATOM 846 N N . ASP A 1 118 ? -0.696 6.102 6.128 1.00 94.38 118 ASP A N 1
ATOM 847 C CA . ASP A 1 118 ? -1.780 6.656 6.938 1.00 94.38 118 ASP A CA 1
ATOM 848 C C . ASP A 1 118 ? -2.720 5.576 7.500 1.00 94.38 118 ASP A C 1
ATOM 850 O O . ASP A 1 118 ? -3.138 5.654 8.659 1.00 94.38 118 ASP A O 1
ATOM 854 N N . ILE A 1 119 ? -3.009 4.524 6.721 1.00 93.25 119 ILE A N 1
ATOM 855 C CA . ILE A 1 119 ? -3.744 3.341 7.205 1.00 93.25 119 ILE A CA 1
ATOM 856 C C . ILE A 1 119 ? -2.969 2.646 8.331 1.00 93.25 119 ILE A C 1
ATOM 858 O O . ILE A 1 119 ? -3.573 2.215 9.316 1.00 93.25 119 ILE A O 1
ATOM 862 N N . ASN A 1 120 ? -1.646 2.540 8.208 1.00 95.19 120 ASN A N 1
ATOM 863 C CA . ASN A 1 120 ? -0.800 1.955 9.239 1.00 95.19 120 ASN A CA 1
ATOM 864 C C . ASN A 1 120 ? -0.787 2.806 10.516 1.00 95.19 120 ASN A C 1
ATOM 866 O O . ASN A 1 120 ? -1.007 2.269 11.598 1.00 95.19 120 ASN A O 1
ATOM 870 N N . VAL A 1 121 ? -0.623 4.128 10.414 1.00 95.69 121 VAL A N 1
ATOM 871 C CA . VAL A 1 121 ? -0.704 5.039 11.572 1.00 95.69 121 VAL A CA 1
ATOM 872 C C . VAL A 1 121 ? -2.059 4.907 12.272 1.00 95.69 121 VAL A C 1
ATOM 874 O O . VAL A 1 121 ? -2.116 4.794 13.498 1.00 95.69 121 VAL A O 1
ATOM 877 N N . TYR A 1 122 ? -3.151 4.841 11.507 1.00 94.50 122 TYR A N 1
ATOM 878 C CA . TYR A 1 122 ? -4.479 4.555 12.045 1.00 94.50 122 TYR A CA 1
ATOM 879 C C . TYR A 1 122 ? -4.525 3.225 12.812 1.00 94.50 122 TYR A C 1
ATOM 881 O O . TYR A 1 122 ? -5.002 3.186 13.948 1.00 94.50 122 TYR A O 1
ATOM 889 N N . ALA A 1 123 ? -4.000 2.145 12.231 1.00 93.75 123 ALA A N 1
ATOM 890 C CA . ALA A 1 123 ? -3.980 0.830 12.863 1.00 93.75 123 ALA A CA 1
ATOM 891 C C . ALA A 1 123 ? -3.163 0.809 14.166 1.00 93.75 123 ALA A C 1
ATOM 893 O O . ALA A 1 123 ? -3.615 0.248 15.168 1.00 93.75 123 ALA A O 1
ATOM 894 N N . GLN A 1 124 ? -2.009 1.482 14.180 1.00 95.25 124 GLN A N 1
ATOM 895 C CA . GLN A 1 124 ? -1.160 1.638 15.363 1.00 95.25 124 GLN A CA 1
ATOM 896 C C . GLN A 1 124 ? -1.881 2.415 16.476 1.00 95.25 124 GLN A C 1
ATOM 898 O O . GLN A 1 124 ? -1.863 1.989 17.630 1.00 95.25 124 GLN A O 1
ATOM 903 N N . ASN A 1 125 ? -2.609 3.486 16.138 1.00 93.62 125 ASN A N 1
ATOM 904 C CA . ASN A 1 125 ? -3.416 4.230 17.113 1.00 93.62 125 ASN A CA 1
ATOM 905 C C . ASN A 1 125 ? -4.561 3.379 17.694 1.00 93.62 125 ASN A C 1
ATOM 907 O O . ASN A 1 125 ? -4.865 3.476 18.883 1.00 93.62 125 ASN A O 1
ATOM 911 N N . LEU A 1 126 ? -5.181 2.498 16.897 1.00 91.69 126 LEU A N 1
ATOM 912 C CA . LEU A 1 126 ? -6.169 1.546 17.423 1.00 91.69 126 LEU A CA 1
ATOM 913 C C . LEU A 1 126 ? -5.540 0.502 18.357 1.00 91.69 126 LEU A C 1
ATOM 915 O O . LEU A 1 126 ? -6.182 0.094 19.327 1.00 91.69 126 LEU A O 1
ATOM 919 N N . ALA A 1 127 ? -4.313 0.058 18.073 1.00 90.62 127 ALA A N 1
ATOM 920 C CA . ALA A 1 127 ? -3.576 -0.864 18.934 1.00 90.62 127 ALA A CA 1
ATOM 921 C C . ALA A 1 127 ? -3.186 -0.210 20.268 1.00 90.62 127 ALA A C 1
ATOM 923 O O . ALA A 1 127 ? -3.376 -0.825 21.321 1.00 90.62 127 ALA A O 1
ATOM 924 N N . ALA A 1 128 ? -2.726 1.042 20.235 1.00 90.56 128 ALA A N 1
ATOM 925 C CA . ALA A 1 128 ? -2.428 1.832 21.429 1.00 90.56 128 ALA A CA 1
ATOM 926 C C . ALA A 1 128 ? -3.679 1.992 22.316 1.00 90.56 128 ALA A C 1
ATOM 928 O O . ALA A 1 128 ? -3.665 1.580 23.482 1.00 90.56 128 ALA A O 1
ATOM 929 N N . LEU A 1 129 ? -4.811 2.375 21.705 1.00 88.12 129 LEU A N 1
ATOM 930 C CA . LEU A 1 129 ? -6.100 2.537 22.383 1.00 88.12 129 LEU A CA 1
ATOM 931 C C . LEU A 1 129 ? -6.488 1.309 23.219 1.00 88.12 129 LEU A C 1
ATOM 933 O O . LEU A 1 129 ? -7.011 1.423 24.332 1.00 88.12 129 LEU A O 1
ATOM 937 N N . VAL A 1 130 ? -6.276 0.103 22.686 1.00 86.81 130 VAL A N 1
ATOM 938 C CA . VAL A 1 130 ? -6.636 -1.123 23.409 1.00 86.81 130 VAL A CA 1
ATOM 939 C C . VAL A 1 130 ? -5.588 -1.565 24.421 1.00 86.81 130 VAL A C 1
ATOM 941 O O . VAL A 1 130 ? -5.968 -2.192 25.416 1.00 86.81 130 VAL A O 1
ATOM 944 N N . ALA A 1 131 ? -4.321 -1.203 24.222 1.00 88.06 131 ALA A N 1
ATOM 945 C CA . ALA A 1 131 ? -3.227 -1.484 25.147 1.00 88.06 131 ALA A CA 1
ATOM 946 C C . ALA A 1 131 ? -3.274 -0.615 26.416 1.00 88.06 131 ALA A C 1
ATOM 948 O O . ALA A 1 131 ? -2.762 -1.025 27.458 1.00 88.06 131 ALA A O 1
ATOM 949 N N . ASP A 1 132 ? -3.923 0.546 26.355 1.00 86.44 132 ASP A N 1
ATOM 950 C CA . ASP A 1 132 ? -3.922 1.515 27.445 1.00 86.44 132 ASP A CA 1
ATOM 951 C C . ASP A 1 132 ? -4.532 1.028 28.763 1.00 86.44 132 ASP A C 1
ATOM 953 O O . ASP A 1 132 ? -5.557 0.354 28.818 1.00 86.44 132 ASP A O 1
ATOM 957 N N . ASP A 1 133 ? -3.955 1.441 29.882 1.00 82.81 133 ASP A N 1
ATOM 958 C CA . ASP A 1 133 ? -4.395 1.051 31.224 1.00 82.81 133 ASP A CA 1
ATOM 959 C C . ASP A 1 133 ? -5.384 2.040 31.865 1.00 82.81 133 ASP A C 1
ATOM 961 O O . ASP A 1 133 ? -5.922 1.775 32.942 1.00 82.81 133 ASP A O 1
ATOM 965 N N . SER A 1 134 ? -5.669 3.169 31.208 1.00 84.25 134 SER A N 1
ATOM 966 C CA . SER A 1 134 ? -6.522 4.226 31.756 1.00 84.25 134 SER A CA 1
ATOM 967 C C . SER A 1 134 ? -7.439 4.852 30.710 1.00 84.25 134 SER A C 1
ATOM 969 O O . SER A 1 134 ? -7.099 4.943 29.534 1.00 84.25 134 SER A O 1
ATOM 971 N N . ALA A 1 135 ? -8.589 5.354 31.163 1.00 82.31 135 ALA A N 1
ATOM 972 C CA . ALA A 1 135 ? -9.551 6.032 30.300 1.00 82.31 135 ALA A CA 1
ATOM 973 C C . ALA A 1 135 ? -9.005 7.334 29.685 1.00 82.31 135 ALA A C 1
ATOM 975 O O . ALA A 1 135 ? -9.362 7.665 28.562 1.00 82.31 135 ALA A O 1
ATOM 976 N N . ALA A 1 136 ? -8.140 8.059 30.404 1.00 83.38 136 ALA A N 1
ATOM 977 C CA . ALA A 1 136 ? -7.565 9.314 29.920 1.00 83.38 136 ALA A CA 1
ATOM 978 C C . ALA A 1 136 ? -6.597 9.093 28.749 1.00 83.38 136 ALA A C 1
ATOM 980 O O . ALA A 1 136 ? -6.622 9.854 27.786 1.00 83.38 136 ALA A O 1
ATOM 981 N N . LYS A 1 137 ? -5.768 8.042 28.814 1.00 86.88 137 LYS A N 1
ATOM 982 C CA . LYS A 1 137 ? -4.911 7.669 27.683 1.00 86.88 137 LYS A CA 1
ATOM 983 C C . LYS A 1 137 ? -5.749 7.137 26.515 1.00 86.88 137 LYS A C 1
ATOM 985 O O . LYS A 1 137 ? -5.612 7.645 25.412 1.00 86.88 137 LYS A O 1
ATOM 990 N N . ALA A 1 138 ? -6.743 6.285 26.800 1.00 84.50 138 ALA A N 1
ATOM 991 C CA . ALA A 1 138 ? -7.655 5.786 25.773 1.00 84.50 138 ALA A CA 1
ATOM 992 C C . ALA A 1 138 ? -8.361 6.933 25.020 1.00 84.50 138 ALA A C 1
ATOM 994 O O . ALA A 1 138 ? -8.510 6.893 23.806 1.00 84.50 138 ALA A O 1
ATOM 995 N N . GLU A 1 139 ? -8.775 7.997 25.710 1.00 83.00 139 GLU A N 1
ATOM 996 C CA . GLU A 1 139 ? -9.338 9.186 25.064 1.00 83.00 139 GLU A CA 1
ATOM 997 C C . GLU A 1 139 ? -8.323 9.925 24.173 1.00 83.00 139 GLU A C 1
ATOM 999 O O . GLU A 1 139 ? -8.677 10.372 23.078 1.00 83.00 139 GLU A O 1
ATOM 1004 N N . ALA A 1 140 ? -7.067 10.042 24.609 1.00 86.56 140 ALA A N 1
ATOM 1005 C CA . ALA A 1 140 ? -5.999 10.617 23.793 1.00 86.56 140 ALA A CA 1
ATOM 1006 C C . ALA A 1 140 ? -5.753 9.784 22.523 1.00 86.56 140 ALA A C 1
ATOM 1008 O O . ALA A 1 140 ? -5.693 10.349 21.430 1.00 86.56 140 ALA A O 1
ATOM 1009 N N . ASP A 1 141 ? -5.724 8.458 22.647 1.00 88.62 141 ASP A N 1
ATOM 1010 C CA . ASP A 1 141 ? -5.498 7.539 21.530 1.00 88.62 141 ASP A CA 1
ATOM 1011 C C . ASP A 1 141 ? -6.663 7.520 20.534 1.00 88.62 141 ASP A C 1
ATOM 1013 O O . ASP A 1 141 ? -6.446 7.443 19.324 1.00 88.62 141 ASP A O 1
ATOM 1017 N N . VAL A 1 142 ? -7.911 7.683 20.993 1.00 87.75 142 VAL A N 1
ATOM 1018 C CA . VAL A 1 142 ? -9.055 7.890 20.083 1.00 87.75 142 VAL A CA 1
ATOM 1019 C C . VAL A 1 142 ? -8.882 9.169 19.272 1.00 87.75 142 VAL A C 1
ATOM 1021 O O . VAL A 1 142 ? -9.127 9.167 18.066 1.00 87.75 142 VAL A O 1
ATOM 1024 N N . ASN A 1 143 ? -8.458 10.263 19.907 1.00 85.38 143 ASN A N 1
ATOM 1025 C CA . ASN A 1 143 ? -8.223 11.523 19.204 1.00 85.38 143 ASN A CA 1
ATOM 1026 C C . ASN A 1 143 ? -7.051 11.415 18.220 1.00 85.38 143 ASN A C 1
ATOM 1028 O O . ASN A 1 143 ? -7.155 11.931 17.108 1.00 85.38 143 ASN A O 1
ATOM 1032 N N . ALA A 1 144 ? -5.984 10.695 18.578 1.00 90.38 144 ALA A N 1
ATOM 1033 C CA . ALA A 1 144 ? -4.887 10.386 17.664 1.00 90.38 144 ALA A CA 1
ATOM 1034 C C . ALA A 1 144 ? -5.375 9.558 16.462 1.00 90.38 144 ALA A C 1
ATOM 1036 O O . ALA A 1 144 ? -5.079 9.902 15.316 1.00 90.38 144 ALA A O 1
ATOM 1037 N N . ALA A 1 145 ? -6.205 8.534 16.699 1.00 89.75 145 ALA A N 1
ATOM 1038 C CA . ALA A 1 145 ? -6.824 7.745 15.637 1.00 89.75 145 ALA A CA 1
ATOM 1039 C C . ALA A 1 145 ? -7.688 8.618 14.709 1.00 89.75 145 ALA A C 1
ATOM 1041 O O . ALA A 1 145 ? -7.568 8.517 13.489 1.00 89.75 145 ALA A O 1
ATOM 1042 N N . LEU A 1 146 ? -8.509 9.524 15.246 1.00 89.00 146 LEU A N 1
ATOM 1043 C CA . LEU A 1 146 ? -9.291 10.456 14.424 1.00 89.00 146 LEU A CA 1
ATOM 1044 C C . LEU A 1 146 ? -8.416 11.431 13.631 1.00 89.00 146 LEU A C 1
ATOM 1046 O O . LEU A 1 146 ? -8.685 11.643 12.450 1.00 89.00 146 LEU A O 1
ATOM 1050 N N . GLY A 1 147 ? -7.351 11.960 14.234 1.00 88.94 147 GLY A N 1
ATOM 1051 C CA . GLY A 1 147 ? -6.377 12.796 13.531 1.00 88.94 147 GLY A CA 1
ATOM 1052 C C . GLY A 1 147 ? -5.701 12.051 12.376 1.00 88.94 147 GLY A C 1
ATOM 1053 O O . GLY A 1 147 ? -5.550 12.602 11.289 1.00 88.94 147 GLY A O 1
ATOM 1054 N N . SER A 1 148 ? -5.375 10.766 12.560 1.00 91.50 148 SER A N 1
ATOM 1055 C CA . SER A 1 148 ? -4.838 9.936 11.472 1.00 91.50 148 SER A CA 1
ATOM 1056 C C . SER A 1 148 ? -5.854 9.671 10.357 1.00 91.50 148 SER A C 1
ATOM 1058 O O . SER A 1 148 ? -5.475 9.629 9.192 1.00 91.50 148 SER A O 1
ATOM 1060 N N . ILE A 1 149 ? -7.150 9.568 10.676 1.00 91.75 149 ILE A N 1
ATOM 1061 C CA . ILE A 1 149 ? -8.218 9.436 9.670 1.00 91.75 149 ILE A CA 1
ATOM 1062 C C . ILE A 1 149 ? -8.381 10.737 8.875 1.00 91.75 149 ILE A C 1
ATOM 1064 O O . ILE A 1 149 ? -8.616 10.690 7.668 1.00 91.75 149 ILE A O 1
ATOM 1068 N N . 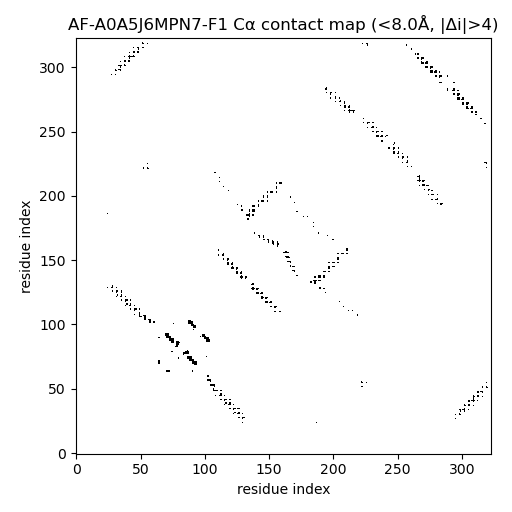GLU A 1 150 ? -8.248 11.897 9.523 1.00 89.44 150 GLU A N 1
ATOM 1069 C CA . GLU A 1 150 ? -8.248 13.195 8.840 1.00 89.44 150 GLU A CA 1
ATOM 1070 C C . GLU A 1 150 ? -7.048 13.324 7.896 1.00 89.44 150 GLU A C 1
ATOM 1072 O O . GLU A 1 150 ? -7.217 13.688 6.731 1.00 89.44 150 GLU A O 1
ATOM 1077 N N . HIS A 1 151 ? -5.853 12.949 8.360 1.00 92.38 151 HIS A N 1
ATOM 1078 C CA . HIS A 1 151 ? -4.661 12.918 7.516 1.00 92.38 151 HIS A CA 1
ATOM 1079 C C . HIS A 1 151 ? -4.843 11.968 6.320 1.00 92.38 151 HIS A C 1
ATOM 1081 O O . HIS A 1 151 ? -4.670 12.390 5.178 1.00 92.38 151 HIS A O 1
ATOM 1087 N N . LEU A 1 152 ? -5.336 10.746 6.561 1.00 92.38 152 LEU A N 1
ATOM 1088 C CA . LEU A 1 152 ? -5.675 9.777 5.514 1.00 92.38 152 LEU A CA 1
ATOM 1089 C C . LEU A 1 152 ? -6.655 10.361 4.487 1.00 92.38 152 LEU A C 1
ATOM 1091 O O . LEU A 1 152 ? -6.470 10.195 3.281 1.00 92.38 152 LEU A O 1
ATOM 1095 N N . ALA A 1 153 ? -7.699 11.057 4.942 1.00 90.94 153 ALA A N 1
ATOM 1096 C CA . ALA A 1 153 ? -8.677 11.684 4.057 1.00 90.94 153 ALA A CA 1
ATOM 1097 C C . ALA A 1 153 ? -8.040 12.757 3.164 1.00 90.94 153 ALA A C 1
ATOM 1099 O O . ALA A 1 153 ? -8.401 12.859 1.989 1.00 90.94 153 ALA A O 1
ATOM 1100 N N . ASN A 1 154 ? -7.076 13.513 3.691 1.00 90.56 154 ASN A N 1
ATOM 1101 C CA . ASN A 1 154 ? -6.327 14.519 2.939 1.00 90.56 154 ASN A CA 1
ATOM 1102 C C . ASN A 1 154 ? -5.390 13.882 1.910 1.00 90.56 154 ASN A C 1
ATOM 1104 O O . ASN A 1 154 ? -5.336 14.345 0.766 1.00 90.56 154 ASN A O 1
ATOM 1108 N N . THR A 1 155 ? -4.706 12.798 2.274 1.00 91.31 155 THR A N 1
ATOM 1109 C CA . TH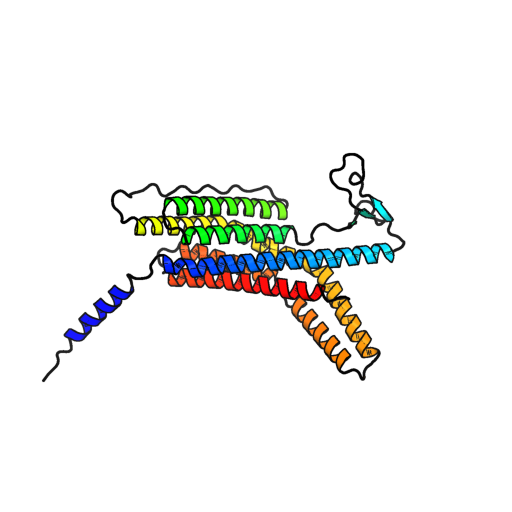R A 1 155 ? -3.840 12.043 1.361 1.00 91.31 155 THR A CA 1
ATOM 1110 C C . THR A 1 155 ? -4.647 11.424 0.221 1.00 91.31 155 THR A C 1
ATOM 1112 O O . THR A 1 155 ? -4.290 11.590 -0.946 1.00 91.31 155 THR A O 1
ATOM 1115 N N . VAL A 1 156 ? -5.789 10.793 0.526 1.00 90.38 156 VAL A N 1
ATOM 1116 C CA . VAL A 1 156 ? -6.708 10.249 -0.489 1.00 90.38 156 VAL A CA 1
ATOM 1117 C C . VAL A 1 156 ? -7.242 11.358 -1.396 1.00 90.38 156 VAL A C 1
ATOM 1119 O O . VAL A 1 156 ? -7.218 11.210 -2.614 1.00 90.38 156 VAL A O 1
ATOM 1122 N N . ALA A 1 157 ? -7.678 12.489 -0.833 1.00 89.19 157 ALA A N 1
ATOM 1123 C CA . ALA A 1 157 ? -8.177 13.612 -1.623 1.00 89.19 157 ALA A CA 1
ATOM 1124 C C . ALA A 1 157 ? -7.097 14.184 -2.558 1.00 89.19 157 ALA A C 1
ATOM 1126 O O . ALA A 1 157 ? -7.369 14.404 -3.737 1.00 89.19 157 ALA A O 1
ATOM 1127 N N . THR A 1 158 ? -5.864 14.339 -2.068 1.00 88.50 158 THR A N 1
ATOM 1128 C CA . THR A 1 158 ? -4.712 14.780 -2.872 1.00 88.50 158 THR A CA 1
ATOM 1129 C C . THR A 1 158 ? -4.440 13.814 -4.022 1.00 88.50 158 THR A C 1
ATOM 1131 O O . THR A 1 158 ? -4.284 14.247 -5.163 1.00 88.50 158 THR A O 1
ATOM 1134 N N . ALA A 1 159 ? -4.450 12.507 -3.749 1.00 87.44 159 ALA A N 1
ATOM 1135 C CA . ALA A 1 159 ? -4.240 11.483 -4.767 1.00 87.44 159 ALA A CA 1
ATOM 1136 C C . ALA A 1 159 ? -5.367 11.430 -5.818 1.00 87.44 159 ALA A C 1
ATOM 1138 O O . ALA A 1 159 ? -5.115 11.088 -6.971 1.00 87.44 159 ALA A O 1
ATOM 1139 N N . GLU A 1 160 ? -6.595 11.800 -5.444 1.00 86.88 160 GLU A N 1
ATOM 1140 C CA . GLU A 1 160 ? -7.746 11.929 -6.349 1.00 86.88 160 GLU A CA 1
ATOM 1141 C C . GLU A 1 160 ? -7.820 13.298 -7.061 1.00 86.88 160 GLU A C 1
ATOM 1143 O O . GLU A 1 160 ? -8.722 13.515 -7.872 1.00 86.88 160 GLU A O 1
ATOM 1148 N N . GLY A 1 161 ? -6.931 14.250 -6.748 1.00 86.12 161 GLY A N 1
ATOM 1149 C CA . GLY A 1 161 ? -7.017 15.628 -7.251 1.00 86.12 161 GLY A CA 1
ATOM 1150 C C . GLY A 1 161 ? -8.253 16.392 -6.751 1.00 86.12 161 GLY A C 1
ATOM 1151 O O . GLY A 1 161 ? -8.750 17.293 -7.425 1.00 86.12 161 GLY A O 1
ATOM 1152 N N . SER A 1 162 ? -8.778 16.011 -5.587 1.00 82.75 162 SER A N 1
ATOM 1153 C CA . SER A 1 162 ? -9.984 16.561 -4.960 1.00 82.75 162 SER A CA 1
ATOM 1154 C C . SER A 1 162 ? -9.646 17.367 -3.696 1.00 82.75 162 SER A C 1
ATOM 1156 O O . SER A 1 162 ? -8.600 17.153 -3.085 1.00 82.75 162 SER A O 1
ATOM 1158 N N . PRO A 1 163 ? -10.512 18.302 -3.259 1.00 77.81 163 PRO A N 1
ATOM 1159 C CA . PRO A 1 163 ? -10.288 19.038 -2.019 1.00 77.81 163 PRO A CA 1
ATOM 1160 C C . PRO A 1 163 ? -10.369 18.123 -0.789 1.00 77.81 163 PRO A C 1
ATOM 1162 O O . PRO A 1 163 ? -11.170 17.185 -0.739 1.00 77.81 163 PRO A O 1
ATOM 1165 N N . ALA A 1 164 ? -9.555 18.446 0.216 1.00 76.62 164 ALA A N 1
ATOM 1166 C CA . ALA A 1 164 ? -9.550 17.822 1.535 1.00 76.62 164 ALA A CA 1
ATOM 1167 C C . ALA A 1 164 ? -10.941 17.837 2.201 1.00 76.62 164 ALA A C 1
ATOM 1169 O O . ALA A 1 164 ? -11.680 18.821 2.110 1.00 76.62 164 ALA A O 1
ATOM 1170 N N . GLY A 1 165 ? -11.283 16.748 2.894 1.00 69.00 165 GLY A N 1
ATOM 1171 C CA . GLY A 1 165 ? -12.471 16.662 3.747 1.00 69.00 165 GLY A CA 1
ATOM 1172 C C . GLY A 1 165 ? -12.111 16.868 5.218 1.00 69.00 165 GLY A C 1
ATOM 1173 O O . GLY A 1 165 ? -10.980 16.619 5.612 1.00 69.00 165 GLY A O 1
ATOM 1174 N N . THR A 1 166 ? -13.070 17.290 6.044 1.00 70.19 166 THR A N 1
ATOM 1175 C CA . THR A 1 166 ? -12.877 17.404 7.499 1.00 70.19 166 THR A CA 1
ATOM 1176 C C . THR A 1 166 ? -13.522 16.231 8.232 1.00 70.19 166 THR A C 1
ATOM 1178 O O . THR A 1 166 ? -14.631 15.805 7.895 1.00 70.19 166 THR A O 1
ATOM 1181 N N . VAL A 1 167 ? -12.839 15.712 9.255 1.00 68.50 167 VAL A N 1
ATOM 1182 C CA . VAL A 1 167 ? -13.364 14.658 10.135 1.00 68.50 167 VAL A CA 1
ATOM 1183 C C . VAL A 1 167 ? -13.837 15.304 11.441 1.00 68.50 167 VAL A C 1
ATOM 1185 O O . VAL A 1 167 ? -13.081 16.054 12.057 1.00 68.50 167 VAL A O 1
ATOM 1188 N N . PRO A 1 168 ? -15.080 15.063 11.897 1.00 65.19 168 PRO A N 1
ATOM 1189 C CA . PRO A 1 168 ? -15.535 15.571 13.188 1.00 65.19 168 PRO A CA 1
ATOM 1190 C C . PRO A 1 168 ? -14.696 14.990 14.336 1.00 65.19 168 PRO A C 1
ATOM 1192 O O . PRO A 1 168 ? -14.484 13.779 14.390 1.00 65.19 168 PRO A O 1
ATOM 1195 N N . GLY A 1 169 ? -14.267 15.835 15.278 1.00 59.28 169 GLY A N 1
ATOM 1196 C CA . GLY A 1 169 ? -13.526 15.400 16.467 1.00 59.28 169 GLY A CA 1
ATOM 1197 C C . GLY A 1 169 ? -14.337 14.485 17.398 1.00 59.28 169 GLY A C 1
ATOM 1198 O O . GLY A 1 169 ? -15.572 14.469 17.363 1.00 59.28 169 GLY A O 1
ATOM 1199 N N . PHE A 1 170 ? -13.643 13.726 18.254 1.00 66.25 170 PHE A N 1
ATOM 1200 C CA . PHE A 1 170 ? -14.289 12.859 19.239 1.00 66.25 170 PHE A CA 1
ATOM 1201 C C . PHE A 1 170 ? -14.908 13.708 20.348 1.00 66.25 170 PHE A C 1
ATOM 1203 O O . PHE A 1 170 ? -14.219 14.486 21.002 1.00 66.25 170 PHE A O 1
ATOM 1210 N N . ALA A 1 171 ? -16.202 13.525 20.600 1.00 62.06 171 ALA A N 1
ATOM 1211 C CA . ALA A 1 171 ? -16.824 13.989 21.831 1.00 62.06 171 ALA A CA 1
ATOM 1212 C C . ALA A 1 171 ? -16.961 12.788 22.767 1.00 62.06 171 ALA A C 1
ATOM 1214 O O . ALA A 1 171 ? -17.736 11.866 22.490 1.00 62.06 171 ALA A O 1
ATOM 1215 N N . THR A 1 172 ? -16.206 12.792 23.865 1.00 57.03 172 THR A N 1
ATOM 1216 C CA . THR A 1 172 ? -16.311 11.785 24.923 1.00 57.03 172 THR A CA 1
ATOM 1217 C C . THR A 1 172 ? -17.772 11.698 25.385 1.00 57.03 172 THR A C 1
ATOM 1219 O O . THR A 1 172 ? -18.404 12.738 25.589 1.00 57.03 172 THR A O 1
ATOM 1222 N N . PRO A 1 173 ? -18.359 10.498 25.557 1.00 55.81 173 PRO A N 1
ATOM 1223 C CA . PRO A 1 173 ? -19.707 10.369 26.098 1.00 55.81 173 PRO A CA 1
ATOM 1224 C C . PRO A 1 173 ? -19.770 10.939 27.524 1.00 55.81 173 PRO A C 1
ATOM 1226 O O . PRO A 1 173 ? -19.416 10.277 28.498 1.00 55.81 173 PRO A O 1
ATOM 1229 N N . VAL A 1 174 ? -20.210 12.192 27.658 1.00 44.47 174 VAL A N 1
ATOM 1230 C CA . VAL A 1 174 ? -20.321 12.881 28.949 1.00 44.47 174 VAL A CA 1
ATOM 1231 C C . VAL A 1 174 ? -21.605 12.411 29.638 1.00 44.47 174 VAL A C 1
ATOM 1233 O O . VAL A 1 174 ? -22.643 13.064 29.576 1.00 44.47 174 VAL A O 1
ATOM 1236 N N . GLY A 1 175 ? -21.584 11.218 30.236 1.00 44.22 175 GLY A N 1
ATOM 1237 C CA . GLY A 1 175 ? -22.785 10.658 30.854 1.00 44.22 175 GLY A CA 1
ATOM 1238 C C . GLY A 1 175 ? -22.538 9.514 31.834 1.00 44.22 175 GLY A C 1
ATOM 1239 O O . GLY A 1 175 ? -22.394 8.369 31.426 1.00 44.22 175 GLY A O 1
ATOM 1240 N N . SER A 1 176 ? -22.679 9.822 33.131 1.00 44.19 176 SER A N 1
ATOM 1241 C CA . SER A 1 176 ? -23.023 8.886 34.228 1.00 44.19 176 SER A CA 1
ATOM 1242 C C . SER A 1 176 ? -21.899 8.031 34.843 1.00 44.19 176 SER A C 1
ATOM 1244 O O . SER A 1 176 ? -22.031 6.816 34.951 1.00 44.19 176 SER A O 1
ATOM 1246 N N . GLY A 1 177 ? -20.816 8.638 35.335 1.00 41.38 177 GLY A N 1
ATOM 1247 C CA . GLY A 1 177 ? -19.725 7.902 35.994 1.00 41.38 177 GLY A CA 1
ATOM 1248 C C . GLY A 1 177 ? -19.361 8.411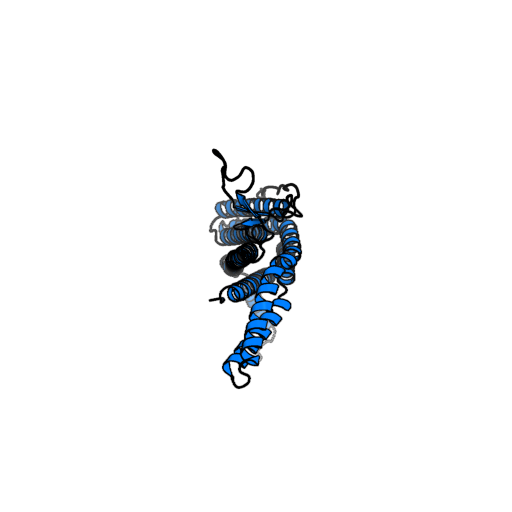 37.387 1.00 41.38 177 GLY A C 1
ATOM 1249 O O . GLY A 1 177 ? -18.239 8.858 37.571 1.00 41.38 177 GLY A O 1
ATOM 1250 N N . VAL A 1 178 ? -20.267 8.359 38.374 1.00 40.75 178 VAL A N 1
ATOM 1251 C CA . VAL A 1 178 ? -19.916 8.704 39.776 1.00 40.75 178 VAL A CA 1
ATOM 1252 C C . VAL A 1 178 ? -19.661 7.462 40.648 1.00 40.75 178 VAL A C 1
ATOM 1254 O O . VAL A 1 178 ? -19.332 7.609 41.813 1.00 40.75 178 VAL A O 1
ATOM 1257 N N . ASN A 1 179 ? -19.776 6.224 40.139 1.00 42.88 179 ASN A N 1
ATOM 1258 C CA . ASN A 1 179 ? -19.565 5.042 41.000 1.00 42.88 179 ASN A CA 1
ATOM 1259 C C . ASN A 1 179 ? -19.213 3.718 40.297 1.00 42.88 179 ASN A C 1
ATOM 1261 O O . ASN A 1 179 ? -19.392 2.646 40.874 1.00 42.88 179 ASN A O 1
ATOM 1265 N N . TRP A 1 180 ? -18.743 3.750 39.051 1.00 49.62 180 TRP A N 1
ATOM 1266 C CA . TRP A 1 180 ? -18.465 2.521 38.306 1.00 49.62 180 TRP A CA 1
ATOM 1267 C C . TRP A 1 180 ? -16.981 2.138 38.416 1.00 49.62 180 TRP A C 1
ATOM 1269 O O . TRP A 1 180 ? -16.118 3.007 38.306 1.00 49.62 180 TRP A O 1
ATOM 1279 N N . LEU A 1 181 ? -16.688 0.860 38.700 1.00 56.72 181 LEU A N 1
ATOM 1280 C CA . LEU A 1 181 ? -15.331 0.323 38.891 1.00 56.72 181 LEU A CA 1
ATOM 1281 C C . LEU A 1 181 ? -14.384 0.829 37.787 1.00 56.72 181 LEU A C 1
ATOM 1283 O O . LEU A 1 181 ? -14.660 0.629 36.608 1.00 56.72 181 LEU A O 1
ATOM 1287 N N . LEU A 1 182 ? -13.256 1.437 38.173 1.00 57.38 182 LEU A N 1
ATOM 1288 C CA . LEU A 1 182 ? -12.293 2.097 37.272 1.00 57.38 182 LEU A CA 1
ATOM 1289 C C . LEU A 1 182 ? -11.914 1.267 36.027 1.00 57.38 182 LEU A C 1
ATOM 1291 O O . LEU A 1 182 ? -11.747 1.828 34.947 1.00 57.38 182 LEU A O 1
ATOM 1295 N N . GLY A 1 183 ? 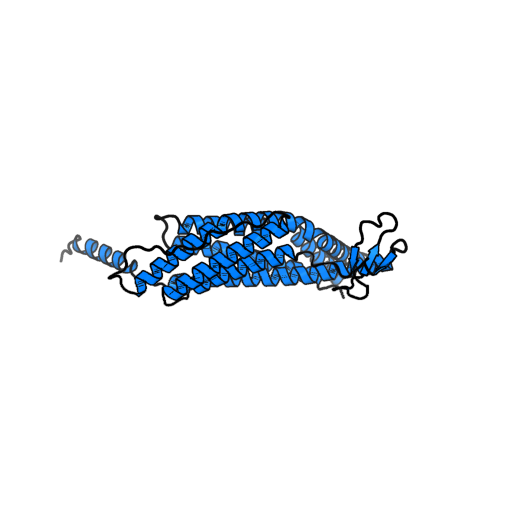-11.812 -0.061 36.160 1.00 62.38 183 GLY A N 1
ATOM 1296 C CA . GLY A 1 183 ? -11.487 -0.954 35.042 1.00 62.38 183 GLY A CA 1
ATOM 1297 C C . GLY A 1 183 ? -12.606 -1.079 34.006 1.00 62.38 183 GLY A C 1
ATOM 1298 O O . GLY A 1 183 ? -12.345 -1.074 32.807 1.00 62.38 183 GLY A O 1
ATOM 1299 N N . GLU A 1 184 ? -13.856 -1.121 34.456 1.00 70.19 184 GLU A N 1
ATOM 1300 C CA . GLU A 1 184 ? -15.013 -1.248 33.575 1.00 70.19 184 GLU A CA 1
ATOM 1301 C C . GLU A 1 184 ? -15.196 0.055 32.770 1.00 70.19 184 GLU A C 1
ATOM 1303 O O . GLU A 1 184 ? -15.416 0.016 31.557 1.00 70.19 184 GLU A O 1
ATOM 1308 N N . TYR A 1 185 ? -15.005 1.224 33.407 1.00 73.38 185 TYR A N 1
ATOM 1309 C CA . TYR A 1 185 ? -15.100 2.536 32.743 1.00 73.38 185 TYR A CA 1
ATOM 1310 C C . TYR A 1 185 ? -14.103 2.677 31.588 1.00 73.38 185 TYR A C 1
ATOM 1312 O O . TYR A 1 185 ? -14.484 3.090 30.493 1.00 73.38 185 TYR A O 1
ATOM 1320 N N . SER A 1 186 ? -12.851 2.263 31.804 1.00 76.56 186 SER A N 1
ATOM 1321 C CA . SER A 1 186 ? -11.827 2.237 30.753 1.00 76.56 186 SER A CA 1
ATOM 1322 C C . SER A 1 186 ? -12.262 1.380 29.555 1.00 76.56 186 SER A C 1
ATOM 1324 O O . SER A 1 186 ? -12.166 1.822 28.411 1.00 76.56 186 SER A O 1
ATOM 1326 N N . ASN A 1 187 ? -12.849 0.201 29.797 1.00 77.31 187 ASN A N 1
ATOM 1327 C CA . ASN A 1 187 ? -13.343 -0.678 28.729 1.00 77.31 187 ASN A CA 1
ATOM 1328 C C . ASN A 1 187 ? -14.466 -0.037 27.901 1.00 77.31 187 ASN A C 1
ATOM 1330 O O . ASN A 1 187 ? -14.479 -0.168 26.676 1.00 77.31 187 ASN A O 1
ATOM 1334 N N . GLN A 1 188 ? -15.393 0.680 28.545 1.00 79.31 188 GLN A N 1
ATOM 1335 C CA . GLN A 1 188 ? -16.455 1.404 27.837 1.00 79.31 188 GLN A CA 1
ATOM 1336 C C . GLN A 1 188 ? -15.898 2.535 26.969 1.00 79.31 188 GLN A C 1
ATOM 1338 O O . GLN A 1 188 ? -16.318 2.674 25.819 1.00 79.31 188 GLN A O 1
ATOM 1343 N N . VAL A 1 189 ? -14.930 3.305 27.480 1.00 82.50 189 VAL A N 1
ATOM 1344 C CA . VAL A 1 189 ? -14.268 4.372 26.710 1.00 82.50 189 VAL A CA 1
ATOM 1345 C C . VAL A 1 189 ? -13.550 3.790 25.494 1.00 82.50 189 VAL A C 1
ATOM 1347 O O . VAL A 1 189 ? -13.766 4.271 24.384 1.00 82.50 189 VAL A O 1
ATOM 1350 N N . LYS A 1 190 ? -12.791 2.700 25.662 1.00 84.56 190 LYS A N 1
ATOM 1351 C CA . LYS A 1 190 ? -12.124 2.000 24.553 1.00 84.56 190 LYS A CA 1
ATOM 1352 C C . LYS A 1 190 ? -13.107 1.507 23.498 1.00 84.56 190 LYS A C 1
ATOM 1354 O O . LYS A 1 190 ? -12.906 1.746 22.311 1.00 84.56 190 LYS A O 1
ATOM 1359 N N . LEU A 1 191 ? -14.195 0.849 23.905 1.00 83.94 191 LEU A N 1
ATOM 1360 C CA . LEU A 1 191 ? -15.206 0.349 22.969 1.00 83.94 191 LEU A CA 1
ATOM 1361 C C . LEU A 1 191 ? -15.911 1.491 22.221 1.00 83.94 191 LEU A C 1
ATOM 1363 O O . LEU A 1 191 ? -16.107 1.403 21.008 1.00 83.94 191 LEU A O 1
ATOM 1367 N N . ALA A 1 192 ? -16.294 2.563 22.918 1.00 85.94 192 ALA A N 1
ATOM 1368 C CA . ALA A 1 192 ? -16.887 3.747 22.294 1.00 85.94 192 ALA A CA 1
ATOM 1369 C C . ALA A 1 192 ? -15.905 4.429 21.326 1.00 85.94 192 ALA A C 1
ATOM 1371 O O . ALA A 1 192 ? -16.296 4.837 20.227 1.00 85.94 192 ALA A O 1
ATOM 1372 N N . GLY A 1 193 ? -14.632 4.481 21.711 1.00 87.31 193 GLY A N 1
ATOM 1373 C CA . GLY A 1 193 ? -13.516 4.934 20.896 1.00 87.31 193 GLY A CA 1
ATOM 1374 C C . GLY A 1 193 ? -13.364 4.137 19.607 1.00 87.31 193 GLY A C 1
ATOM 1375 O O . GLY A 1 193 ? -13.464 4.706 18.524 1.00 87.31 193 GLY A O 1
ATOM 1376 N N . LEU A 1 194 ? -13.238 2.810 19.711 1.00 88.12 194 LEU A N 1
ATOM 1377 C CA . LEU A 1 194 ? -13.147 1.891 18.569 1.00 88.12 194 LEU A CA 1
ATOM 1378 C C . LEU A 1 194 ? -14.343 2.037 17.623 1.00 88.12 194 LEU A C 1
ATOM 1380 O O . LEU A 1 194 ? -14.164 2.138 16.410 1.00 88.12 194 LEU A O 1
ATOM 1384 N N . ARG A 1 195 ? -15.569 2.082 18.162 1.00 90.50 195 ARG A N 1
ATOM 1385 C CA . ARG A 1 195 ? -16.794 2.296 17.370 1.00 90.50 195 ARG A CA 1
ATOM 1386 C C . ARG A 1 195 ? -16.747 3.600 16.592 1.00 90.50 195 ARG A C 1
ATOM 1388 O O . ARG A 1 195 ? -17.136 3.630 15.428 1.00 90.50 195 ARG A O 1
ATOM 1395 N N . THR A 1 196 ? -16.293 4.667 17.239 1.00 89.44 196 THR A N 1
ATOM 1396 C CA . THR A 1 196 ? -16.251 5.993 16.625 1.00 89.44 196 THR A CA 1
ATOM 1397 C C . THR A 1 196 ? -15.155 6.068 15.574 1.00 89.44 196 THR A C 1
ATOM 1399 O O . THR A 1 196 ? -15.445 6.438 14.441 1.00 89.44 196 THR A O 1
ATOM 1402 N N . ALA A 1 197 ? -13.938 5.638 15.906 1.00 90.94 197 ALA A N 1
ATOM 1403 C CA . ALA A 1 197 ? -12.806 5.638 14.990 1.00 90.94 197 ALA A CA 1
ATOM 1404 C C . ALA A 1 197 ? -13.089 4.789 13.741 1.00 90.94 197 ALA A C 1
ATOM 1406 O O . ALA A 1 197 ? -12.950 5.283 12.629 1.00 90.94 197 ALA A O 1
ATOM 1407 N N . THR A 1 198 ? -13.574 3.551 13.894 1.00 92.25 198 THR A N 1
ATOM 1408 C CA . THR A 1 198 ? -13.932 2.695 12.741 1.00 92.25 198 THR A CA 1
ATOM 1409 C C . THR A 1 198 ? -15.073 3.282 11.911 1.00 92.25 198 THR A C 1
ATOM 1411 O O . THR A 1 198 ? -14.994 3.311 10.688 1.00 92.25 198 THR A O 1
ATOM 1414 N N . LYS A 1 199 ? -16.103 3.861 12.539 1.00 93.69 199 LYS A N 1
ATOM 1415 C CA . LYS A 1 199 ? -17.195 4.518 11.805 1.00 93.69 199 LYS A CA 1
ATOM 1416 C C . LYS A 1 199 ? -16.722 5.711 10.968 1.00 93.69 199 LYS A C 1
ATOM 1418 O O . LYS A 1 199 ? -17.220 5.887 9.861 1.00 93.69 199 LYS A O 1
ATOM 1423 N N . GLN A 1 200 ? -15.805 6.526 11.490 1.00 92.50 200 GLN A N 1
ATOM 1424 C CA . GLN A 1 200 ? -15.262 7.677 10.757 1.00 92.50 200 GLN A CA 1
ATOM 1425 C C . GLN A 1 200 ? -14.244 7.255 9.689 1.00 92.50 200 GLN A C 1
ATOM 1427 O O . GLN A 1 200 ? -14.216 7.843 8.611 1.00 92.50 200 GLN A O 1
ATOM 1432 N N . ALA A 1 201 ? -13.446 6.217 9.958 1.00 93.38 201 ALA A N 1
ATOM 1433 C CA . ALA A 1 201 ? -12.461 5.693 9.015 1.00 93.38 201 ALA A CA 1
ATOM 1434 C C . ALA A 1 201 ? -13.107 5.025 7.798 1.00 93.38 201 ALA A C 1
ATOM 1436 O O . ALA A 1 201 ? -12.558 5.097 6.703 1.00 93.38 201 ALA A O 1
ATOM 1437 N N . ASP A 1 202 ? -14.270 4.387 7.966 1.00 94.56 202 ASP A N 1
ATOM 1438 C CA . ASP A 1 202 ? -14.876 3.545 6.933 1.00 94.56 202 ASP A CA 1
ATOM 1439 C C . ASP A 1 202 ? -15.038 4.222 5.563 1.00 94.56 202 ASP A C 1
ATOM 1441 O O . ASP A 1 202 ? -14.485 3.697 4.597 1.00 94.56 202 ASP A O 1
ATOM 1445 N N . PRO A 1 203 ? -15.689 5.395 5.428 1.00 94.12 203 PRO A N 1
ATOM 1446 C CA . PRO A 1 203 ? -15.814 6.048 4.124 1.00 94.12 203 PRO A CA 1
ATOM 1447 C C . PRO A 1 203 ? -14.460 6.423 3.506 1.00 94.12 203 PRO A C 1
ATOM 1449 O O . PRO A 1 203 ? -14.316 6.397 2.284 1.00 94.12 203 PRO A O 1
ATOM 1452 N N . VAL A 1 204 ? -13.466 6.757 4.332 1.00 93.56 204 VAL A N 1
ATOM 1453 C CA . VAL A 1 204 ? -12.121 7.112 3.866 1.00 93.56 204 VAL A CA 1
ATOM 1454 C C . VAL A 1 204 ? -11.383 5.868 3.368 1.00 93.56 204 VAL A C 1
ATOM 1456 O O . VAL A 1 204 ? -10.819 5.888 2.278 1.00 93.56 204 VAL A O 1
ATOM 1459 N N . ILE A 1 205 ? -11.460 4.761 4.109 1.00 93.19 205 ILE A N 1
ATOM 1460 C CA . ILE A 1 205 ? -10.865 3.474 3.731 1.00 93.19 205 ILE A CA 1
ATOM 1461 C C . ILE A 1 205 ? -11.533 2.902 2.474 1.00 93.19 205 ILE A C 1
ATOM 1463 O O . ILE A 1 205 ? -10.832 2.369 1.617 1.00 93.19 205 ILE A O 1
ATOM 1467 N N . GLN A 1 206 ? -12.852 3.058 2.297 1.00 94.31 206 GLN A N 1
ATOM 1468 C CA . GLN A 1 206 ? -13.514 2.664 1.044 1.00 94.31 206 GLN A CA 1
ATOM 1469 C C . GLN A 1 206 ? -12.989 3.460 -0.159 1.00 94.31 206 GLN A C 1
ATOM 1471 O O . GLN A 1 206 ? -12.741 2.884 -1.220 1.00 94.31 206 GLN A O 1
ATOM 1476 N N . ARG A 1 207 ? -12.790 4.776 -0.005 1.00 92.88 207 ARG A N 1
ATOM 1477 C CA . ARG A 1 207 ? -12.202 5.613 -1.065 1.00 92.88 207 ARG A CA 1
ATOM 1478 C C . ARG A 1 207 ? -10.758 5.224 -1.352 1.00 92.88 207 ARG A C 1
ATOM 1480 O O . ARG A 1 207 ? -10.414 5.031 -2.513 1.00 92.88 207 ARG A O 1
ATOM 1487 N N . ALA A 1 208 ? -9.951 5.016 -0.311 1.00 92.38 208 ALA A N 1
ATOM 1488 C CA . ALA A 1 208 ? -8.595 4.496 -0.447 1.00 92.38 208 ALA A CA 1
ATOM 1489 C C . ALA A 1 208 ? -8.588 3.177 -1.237 1.00 92.38 208 ALA A C 1
ATOM 1491 O O . ALA A 1 208 ? -7.883 3.068 -2.235 1.00 92.38 208 ALA A O 1
ATOM 1492 N N . ALA A 1 209 ? -9.423 2.203 -0.866 1.00 91.31 209 ALA A N 1
ATOM 1493 C CA . ALA A 1 209 ? -9.520 0.923 -1.566 1.00 91.31 209 ALA A CA 1
ATOM 1494 C C . ALA A 1 209 ? -9.870 1.085 -3.059 1.00 91.31 209 ALA A C 1
ATOM 1496 O O . ALA A 1 209 ? -9.279 0.420 -3.913 1.00 91.31 209 ALA A O 1
ATOM 1497 N N . ALA A 1 210 ? -10.785 2.000 -3.394 1.00 90.06 210 ALA A N 1
ATOM 1498 C CA . ALA A 1 210 ? -11.131 2.312 -4.781 1.00 90.06 210 ALA A CA 1
ATOM 1499 C C . ALA A 1 210 ? -9.971 2.977 -5.547 1.00 90.06 210 ALA A C 1
ATOM 1501 O O . ALA A 1 210 ? -9.701 2.607 -6.692 1.00 90.06 210 ALA A O 1
ATOM 1502 N N . LEU A 1 211 ? -9.259 3.913 -4.912 1.00 89.06 211 LEU A N 1
ATOM 1503 C CA . LEU A 1 211 ? -8.063 4.548 -5.466 1.00 89.06 211 LEU A CA 1
ATOM 1504 C C . LEU A 1 211 ? -6.984 3.502 -5.776 1.00 89.06 211 LEU A C 1
ATOM 1506 O O . LEU A 1 211 ? -6.475 3.455 -6.895 1.00 89.06 211 LEU A O 1
ATOM 1510 N N . PHE A 1 212 ? -6.688 2.621 -4.818 1.00 87.19 212 PHE A N 1
ATOM 1511 C CA . PHE A 1 212 ? -5.717 1.542 -4.981 1.00 87.19 212 PHE A CA 1
ATOM 1512 C C . PHE A 1 212 ? -6.087 0.578 -6.108 1.00 87.19 212 PHE A C 1
ATOM 1514 O O . PHE A 1 212 ? -5.213 0.178 -6.876 1.00 87.19 212 PHE A O 1
ATOM 1521 N N . LYS A 1 213 ? -7.372 0.234 -6.255 1.00 87.00 213 LYS A N 1
ATOM 1522 C CA . LYS A 1 213 ? -7.845 -0.602 -7.367 1.00 87.00 213 LYS A CA 1
ATOM 1523 C C . LYS A 1 213 ? -7.491 0.000 -8.727 1.00 87.00 213 LYS A C 1
ATOM 1525 O O . LYS A 1 213 ? -7.064 -0.724 -9.622 1.00 87.00 213 LYS A O 1
ATOM 1530 N N . ASN A 1 214 ? -7.662 1.311 -8.876 1.00 81.31 214 ASN A N 1
ATOM 1531 C CA . ASN A 1 214 ? -7.362 2.008 -10.124 1.00 81.31 214 ASN A CA 1
ATOM 1532 C C . ASN A 1 214 ? -5.849 2.167 -10.327 1.00 81.31 214 ASN A C 1
ATOM 1534 O O . ASN A 1 214 ? -5.348 1.920 -11.421 1.00 81.31 214 ASN A O 1
ATOM 1538 N N . ALA A 1 215 ? -5.111 2.524 -9.272 1.00 79.38 215 ALA A N 1
ATOM 1539 C CA . ALA A 1 215 ? -3.663 2.726 -9.325 1.00 79.38 215 ALA A CA 1
ATOM 1540 C C . ALA A 1 215 ? -2.884 1.425 -9.597 1.00 79.38 215 ALA A C 1
ATOM 1542 O O . ALA A 1 215 ? -1.876 1.445 -10.303 1.00 79.38 215 ALA A O 1
ATOM 1543 N N . ALA A 1 216 ? -3.394 0.286 -9.119 1.00 74.81 216 ALA A N 1
ATOM 1544 C CA . ALA A 1 216 ? -2.841 -1.042 -9.381 1.00 74.81 216 ALA A CA 1
ATOM 1545 C C . ALA A 1 216 ? -2.729 -1.383 -10.879 1.00 74.81 216 ALA A C 1
ATOM 1547 O O . ALA A 1 216 ? -1.879 -2.184 -11.256 1.00 74.81 216 ALA A O 1
ATOM 1548 N N . ILE A 1 217 ? -3.559 -0.776 -11.736 1.00 70.06 217 ILE A N 1
ATOM 1549 C CA . ILE A 1 217 ? -3.487 -0.966 -13.190 1.00 70.06 217 ILE A CA 1
ATOM 1550 C C . ILE A 1 217 ? -2.240 -0.262 -13.746 1.00 70.06 217 ILE A C 1
ATOM 1552 O O . ILE A 1 217 ? -1.449 -0.882 -14.453 1.00 70.06 217 ILE A O 1
ATOM 1556 N N . PHE A 1 218 ? -2.029 1.001 -13.366 1.00 57.59 218 PHE A N 1
ATOM 1557 C CA . PHE A 1 218 ? -0.965 1.859 -13.901 1.00 57.59 218 PHE A CA 1
ATOM 1558 C C . PHE A 1 218 ? 0.432 1.492 -13.396 1.00 57.59 218 PHE A C 1
ATOM 1560 O O . PHE A 1 218 ? 1.394 1.556 -14.155 1.00 57.59 218 PHE A O 1
ATOM 1567 N N . GLY A 1 219 ? 0.552 1.066 -12.135 1.00 63.84 219 GLY A N 1
ATOM 1568 C CA . GLY A 1 219 ? 1.839 0.632 -11.581 1.00 63.84 219 GLY A CA 1
ATOM 1569 C C . GLY A 1 219 ? 2.406 -0.624 -12.252 1.00 63.84 219 GLY A C 1
ATOM 1570 O O . GLY A 1 219 ? 3.602 -0.881 -12.148 1.00 63.84 219 GLY A O 1
ATOM 1571 N N . SER A 1 220 ? 1.558 -1.388 -12.952 1.00 70.06 220 SER A N 1
ATOM 1572 C CA . SER A 1 220 ? 1.911 -2.703 -13.485 1.00 70.06 220 SER A CA 1
ATOM 1573 C C . SER A 1 220 ? 2.601 -2.671 -14.852 1.00 70.06 220 SER A C 1
ATOM 1575 O O . SER A 1 220 ? 3.246 -3.652 -15.205 1.00 70.06 220 SER A O 1
ATOM 1577 N N . ASP A 1 221 ? 2.517 -1.582 -15.624 1.00 76.00 221 ASP A N 1
ATOM 1578 C CA . ASP A 1 221 ? 3.005 -1.575 -17.013 1.00 76.00 221 ASP A CA 1
ATOM 1579 C C . ASP A 1 221 ? 4.541 -1.653 -17.131 1.00 76.00 221 ASP A C 1
ATOM 1581 O O . ASP A 1 221 ? 5.024 -2.560 -17.816 1.00 76.00 221 ASP A O 1
ATOM 1585 N N . PRO A 1 222 ? 5.344 -0.823 -16.427 1.00 69.94 222 PRO A N 1
ATOM 1586 C CA . PRO A 1 222 ? 6.807 -0.943 -16.471 1.00 69.94 222 PRO A CA 1
ATOM 1587 C C . PRO A 1 222 ? 7.301 -2.300 -15.955 1.00 69.94 222 PRO A C 1
ATOM 1589 O O . PRO A 1 222 ? 8.245 -2.882 -16.488 1.00 69.94 222 PRO A O 1
ATOM 1592 N N . GLN A 1 223 ? 6.627 -2.836 -14.935 1.00 72.75 223 GLN A N 1
ATOM 1593 C CA . GLN A 1 223 ? 6.923 -4.151 -14.362 1.00 72.75 223 GLN A CA 1
ATOM 1594 C C . GLN A 1 223 ? 6.585 -5.271 -15.351 1.00 72.75 223 GLN A C 1
ATOM 1596 O O . GLN A 1 223 ? 7.372 -6.197 -15.530 1.00 72.75 223 GLN A O 1
ATOM 1601 N N . ARG A 1 224 ? 5.450 -5.163 -16.049 1.00 81.75 224 ARG A N 1
ATOM 1602 C CA . ARG A 1 224 ? 5.032 -6.099 -17.097 1.00 81.75 224 ARG A CA 1
ATOM 1603 C C . ARG A 1 224 ? 6.024 -6.117 -18.247 1.00 81.75 224 ARG A C 1
ATOM 1605 O O . ARG A 1 224 ? 6.345 -7.193 -18.747 1.00 81.75 224 ARG A O 1
ATOM 1612 N N . GLU A 1 225 ? 6.516 -4.954 -18.661 1.00 81.62 225 GLU A N 1
ATOM 1613 C CA . GLU A 1 225 ? 7.542 -4.850 -19.696 1.00 81.62 225 GLU A CA 1
ATOM 1614 C C . GLU A 1 225 ? 8.864 -5.483 -19.247 1.00 81.62 225 GLU A C 1
ATOM 1616 O O . GLU A 1 225 ? 9.435 -6.280 -19.993 1.00 81.62 225 GLU A O 1
ATOM 1621 N N . ALA A 1 226 ? 9.327 -5.187 -18.029 1.00 77.50 226 ALA A N 1
ATOM 1622 C CA . ALA A 1 226 ? 10.533 -5.794 -17.462 1.00 77.50 226 ALA A CA 1
ATOM 1623 C C . ALA A 1 226 ? 10.421 -7.326 -17.377 1.00 77.50 226 ALA A C 1
ATOM 1625 O O . ALA A 1 226 ? 11.299 -8.032 -17.866 1.00 77.50 226 ALA A O 1
ATOM 1626 N N . LEU A 1 227 ? 9.304 -7.848 -16.861 1.00 82.06 227 LEU A N 1
ATOM 1627 C CA . LEU A 1 227 ? 9.037 -9.287 -16.781 1.00 82.06 227 LEU A CA 1
ATOM 1628 C C . LEU A 1 227 ? 8.918 -9.950 -18.152 1.00 82.06 227 LEU A C 1
ATOM 1630 O O . LEU A 1 227 ? 9.426 -11.049 -18.360 1.00 82.06 227 LEU A O 1
ATOM 1634 N N . THR A 1 228 ? 8.283 -9.272 -19.110 1.00 88.31 228 THR A N 1
ATOM 1635 C CA . THR A 1 228 ? 8.198 -9.762 -20.490 1.00 88.31 228 THR A CA 1
ATOM 1636 C C . THR A 1 228 ? 9.585 -9.844 -21.125 1.00 88.31 228 THR A C 1
ATOM 1638 O O . THR A 1 228 ? 9.862 -10.810 -21.834 1.00 88.31 228 THR A O 1
ATOM 1641 N N . ARG A 1 229 ? 10.456 -8.851 -20.885 1.00 84.50 229 ARG A N 1
ATOM 1642 C CA . ARG A 1 229 ? 11.854 -8.874 -21.343 1.00 84.50 229 ARG A CA 1
ATOM 1643 C C . ARG A 1 229 ? 12.626 -10.014 -20.689 1.00 84.50 229 ARG A C 1
ATOM 1645 O O . ARG A 1 229 ? 13.137 -10.853 -21.414 1.00 84.50 229 ARG A O 1
ATOM 1652 N N . ALA A 1 230 ? 12.586 -10.125 -19.362 1.00 83.81 230 ALA A N 1
ATOM 1653 C CA . ALA A 1 230 ? 13.253 -11.203 -18.634 1.00 83.81 230 ALA A CA 1
ATOM 1654 C C . ALA A 1 230 ? 12.831 -12.593 -19.142 1.00 83.81 230 ALA A C 1
ATOM 1656 O O . ALA A 1 230 ? 13.680 -13.436 -19.420 1.00 83.81 230 ALA A O 1
ATOM 1657 N N . PHE A 1 231 ? 11.528 -12.822 -19.342 1.00 90.88 231 PHE A N 1
ATOM 1658 C CA . PHE A 1 231 ? 11.030 -14.069 -19.923 1.00 90.88 231 PHE A CA 1
ATOM 1659 C C . PHE A 1 231 ? 11.564 -14.314 -21.343 1.00 90.88 231 PHE A C 1
ATOM 1661 O O . PHE A 1 231 ? 12.003 -15.426 -21.645 1.00 90.88 231 PHE A O 1
ATOM 1668 N N . ARG A 1 232 ? 11.553 -13.294 -22.213 1.00 92.62 232 ARG A N 1
ATOM 1669 C CA . ARG A 1 232 ? 12.095 -13.405 -23.577 1.00 92.62 232 ARG A CA 1
ATOM 1670 C C . ARG A 1 232 ? 13.581 -13.734 -23.566 1.00 92.62 232 ARG A C 1
ATOM 1672 O O . ARG A 1 232 ? 13.965 -14.673 -24.244 1.00 92.62 232 ARG A O 1
ATOM 1679 N N . ASP A 1 233 ? 14.368 -13.058 -22.736 1.00 90.50 233 ASP A N 1
ATOM 1680 C CA . ASP A 1 233 ? 15.810 -13.288 -22.635 1.00 90.50 233 ASP A CA 1
ATOM 1681 C C . ASP A 1 233 ? 16.124 -14.732 -22.211 1.00 90.50 233 ASP A C 1
ATOM 1683 O O . ASP A 1 233 ? 17.027 -15.363 -22.761 1.00 90.50 233 ASP A O 1
ATOM 1687 N N . LYS A 1 234 ? 15.357 -15.302 -21.266 1.00 92.06 234 LYS A N 1
ATOM 1688 C CA . LYS A 1 234 ? 15.523 -16.712 -20.860 1.00 92.06 234 LYS A CA 1
ATOM 1689 C C . LYS A 1 234 ? 15.089 -17.695 -21.945 1.00 92.06 234 LYS A C 1
ATOM 1691 O O . LYS A 1 234 ? 15.741 -18.719 -22.138 1.00 92.06 234 LYS A O 1
ATOM 1696 N N . ILE A 1 235 ? 14.013 -17.392 -22.669 1.00 95.69 235 ILE A N 1
ATOM 1697 C CA . ILE A 1 235 ? 13.584 -18.204 -23.812 1.00 95.69 235 ILE A CA 1
ATOM 1698 C C . ILE A 1 235 ? 14.614 -18.158 -24.940 1.00 95.69 235 ILE A C 1
ATOM 1700 O O . ILE A 1 235 ? 14.892 -19.202 -25.527 1.00 95.69 235 ILE A O 1
ATOM 1704 N N . ASP A 1 236 ? 15.185 -16.993 -25.231 1.00 96.44 236 ASP A N 1
ATOM 1705 C CA . ASP A 1 236 ? 16.205 -16.825 -26.264 1.00 96.44 236 ASP A CA 1
ATOM 1706 C C . ASP A 1 236 ? 17.486 -17.582 -25.880 1.00 96.44 236 ASP A C 1
ATOM 1708 O O . ASP A 1 236 ? 17.995 -18.356 -26.690 1.00 96.44 236 ASP A O 1
ATOM 1712 N N . ALA A 1 237 ? 17.920 -17.506 -24.615 1.00 95.06 237 ALA A N 1
ATOM 1713 C CA . ALA A 1 237 ? 19.038 -18.306 -24.104 1.00 95.06 237 ALA A CA 1
ATOM 1714 C C . ALA A 1 237 ? 18.809 -19.823 -24.272 1.00 95.06 237 ALA A C 1
ATOM 1716 O O . ALA A 1 237 ? 19.686 -20.536 -24.762 1.00 95.06 237 ALA A O 1
ATOM 1717 N N . TYR A 1 238 ? 17.609 -20.323 -23.950 1.00 96.94 238 TYR A N 1
ATOM 1718 C CA . TYR A 1 238 ? 17.263 -21.728 -24.196 1.00 96.94 238 TYR A CA 1
ATOM 1719 C C . TYR A 1 238 ? 17.196 -22.072 -25.695 1.00 96.94 238 TYR A C 1
ATOM 1721 O O . TYR A 1 238 ? 17.514 -23.189 -26.103 1.00 96.94 238 TYR A O 1
ATOM 1729 N N . GLN A 1 239 ? 16.766 -21.142 -26.551 1.00 96.75 239 GLN A N 1
ATOM 1730 C CA . GLN A 1 239 ? 16.756 -21.368 -27.998 1.00 96.75 239 GLN A CA 1
ATOM 1731 C C . GLN A 1 239 ? 18.169 -21.456 -28.579 1.00 96.75 239 GLN A C 1
ATOM 1733 O O . GLN A 1 239 ? 18.373 -22.263 -29.495 1.00 96.75 239 GLN A O 1
ATOM 1738 N N . ASP A 1 240 ? 19.103 -20.680 -28.031 1.00 97.44 240 ASP A N 1
ATOM 1739 C CA . ASP A 1 240 ? 20.521 -20.693 -28.383 1.00 97.44 240 ASP A CA 1
ATOM 1740 C C . ASP A 1 240 ? 21.219 -21.984 -27.913 1.00 97.44 240 ASP A C 1
ATOM 1742 O O . ASP A 1 240 ? 22.037 -22.535 -28.655 1.00 97.44 240 ASP A O 1
ATOM 1746 N N . ASP A 1 241 ? 20.840 -22.531 -26.748 1.00 97.06 241 ASP A N 1
ATOM 1747 C CA . ASP A 1 241 ? 21.291 -23.845 -26.260 1.00 97.06 241 ASP A CA 1
ATOM 1748 C C . ASP A 1 241 ? 20.134 -24.761 -25.821 1.00 97.06 241 ASP A C 1
ATOM 1750 O O . ASP A 1 241 ? 19.859 -24.983 -24.640 1.00 97.06 241 ASP A O 1
ATOM 1754 N N . ARG A 1 242 ? 19.486 -25.401 -26.802 1.00 95.19 242 ARG A N 1
ATOM 1755 C CA . ARG A 1 242 ? 18.342 -26.302 -26.551 1.00 95.19 242 ARG A CA 1
ATOM 1756 C C . ARG A 1 242 ? 18.675 -27.552 -25.731 1.00 95.19 242 ARG A C 1
ATOM 1758 O O . ARG A 1 242 ? 17.756 -28.282 -25.352 1.00 95.19 242 ARG A O 1
ATOM 1765 N N . GLY A 1 243 ? 19.959 -27.849 -25.522 1.00 96.12 243 GLY A N 1
ATOM 1766 C CA . GLY A 1 243 ? 20.414 -28.959 -24.685 1.00 96.12 243 GLY A CA 1
ATOM 1767 C C . GLY A 1 243 ? 20.519 -28.603 -23.202 1.00 96.12 243 GLY A C 1
ATOM 1768 O O . GLY A 1 243 ? 20.654 -29.508 -22.378 1.00 96.12 243 GLY A O 1
ATOM 1769 N N . SER A 1 244 ? 20.449 -27.315 -22.861 1.00 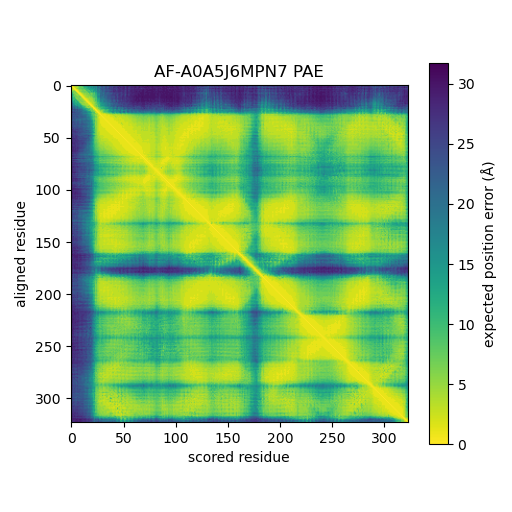97.75 244 SER A N 1
ATOM 1770 C CA . SER A 1 244 ? 20.613 -26.819 -21.499 1.00 97.75 244 SER A CA 1
ATOM 1771 C C . SER A 1 244 ? 19.330 -26.975 -20.679 1.00 97.75 244 SER A C 1
ATOM 1773 O O . SER A 1 244 ? 18.349 -26.252 -20.853 1.00 97.75 244 SER A O 1
ATOM 1775 N N . GLU A 1 245 ? 19.338 -27.924 -19.738 1.00 96.81 245 GLU A N 1
ATOM 1776 C CA . GLU A 1 245 ? 18.267 -28.077 -18.741 1.00 96.81 245 GLU A CA 1
ATOM 1777 C C . GLU A 1 245 ? 18.183 -26.855 -17.811 1.00 96.81 245 GLU A C 1
ATOM 1779 O O . GLU A 1 245 ? 17.098 -26.475 -17.378 1.00 96.81 245 GLU A O 1
ATOM 1784 N N . ALA A 1 246 ? 19.319 -26.203 -17.542 1.00 95.56 246 ALA A N 1
ATOM 1785 C CA . ALA A 1 246 ? 19.369 -24.995 -16.727 1.00 95.56 246 ALA A CA 1
ATOM 1786 C C . ALA A 1 246 ? 18.627 -23.824 -17.394 1.00 95.56 246 ALA A C 1
ATOM 1788 O O . ALA A 1 246 ? 17.826 -23.169 -16.729 1.00 95.56 246 ALA A O 1
ATOM 1789 N N . ASP A 1 247 ? 18.834 -23.600 -18.696 1.00 94.88 247 ASP A N 1
ATOM 1790 C CA . ASP A 1 247 ? 18.156 -22.517 -19.423 1.00 94.88 247 ASP A CA 1
ATOM 1791 C C . ASP A 1 247 ? 16.669 -22.815 -19.630 1.00 94.88 247 ASP A C 1
ATOM 1793 O O . ASP A 1 247 ? 15.839 -21.912 -19.520 1.00 94.88 247 ASP A O 1
ATOM 1797 N N . LEU A 1 248 ? 16.306 -24.089 -19.840 1.00 96.19 248 LEU A N 1
ATOM 1798 C CA . LEU A 1 248 ? 14.902 -24.504 -19.863 1.00 96.19 248 LEU A CA 1
ATOM 1799 C C . LEU A 1 248 ? 14.207 -24.195 -18.532 1.00 96.19 248 LEU A C 1
ATOM 1801 O O . LEU A 1 248 ? 13.134 -23.593 -18.532 1.00 96.19 248 LEU A O 1
ATOM 1805 N N . ASN A 1 249 ? 14.813 -24.582 -17.406 1.00 94.44 249 ASN A N 1
ATOM 1806 C CA . ASN A 1 249 ? 14.246 -24.323 -16.083 1.00 94.44 249 ASN A CA 1
ATOM 1807 C C . ASN A 1 249 ? 14.156 -22.817 -15.803 1.00 94.44 249 ASN A C 1
ATOM 1809 O O . ASN A 1 249 ? 13.107 -22.351 -15.377 1.00 94.44 249 ASN A O 1
ATOM 1813 N N . ALA A 1 250 ? 15.182 -22.035 -16.153 1.00 90.25 250 ALA A N 1
ATOM 1814 C CA . ALA A 1 250 ? 15.142 -20.580 -16.004 1.00 90.25 250 ALA A CA 1
ATOM 1815 C C . ALA A 1 250 ? 14.019 -19.928 -16.833 1.00 90.25 250 ALA A C 1
ATOM 1817 O O . ALA A 1 250 ? 13.383 -18.976 -16.380 1.00 90.25 250 ALA A O 1
ATOM 1818 N N . ALA A 1 251 ? 13.751 -20.434 -18.041 1.00 90.38 251 ALA A N 1
ATOM 1819 C CA . ALA A 1 251 ? 12.640 -19.965 -18.863 1.00 90.38 251 ALA A CA 1
ATOM 1820 C C . ALA A 1 251 ? 11.271 -20.345 -18.273 1.00 90.38 251 ALA A C 1
ATOM 1822 O O . ALA A 1 251 ? 10.343 -19.536 -18.328 1.00 90.38 251 ALA A O 1
ATOM 1823 N N . VAL A 1 252 ? 11.143 -21.546 -17.694 1.00 93.56 252 VAL A N 1
ATOM 1824 C CA . VAL A 1 252 ? 9.933 -21.984 -16.975 1.00 93.56 252 VAL A CA 1
ATOM 1825 C C . VAL A 1 252 ? 9.691 -21.115 -15.741 1.00 93.56 252 VAL A C 1
ATOM 1827 O O . VAL A 1 252 ? 8.586 -20.598 -15.588 1.00 93.56 252 VAL A O 1
ATOM 1830 N N . ASP A 1 253 ? 10.717 -20.875 -14.926 1.00 86.44 253 ASP A N 1
ATOM 1831 C CA . ASP A 1 253 ? 10.627 -20.044 -13.720 1.00 86.44 253 ASP A CA 1
ATOM 1832 C C . ASP A 1 253 ? 10.240 -18.596 -14.068 1.00 86.44 253 ASP A C 1
ATOM 1834 O O . ASP A 1 253 ? 9.376 -17.996 -13.422 1.00 86.44 253 ASP A O 1
ATOM 1838 N N . ALA A 1 254 ? 10.817 -18.036 -15.140 1.00 83.44 254 ALA A N 1
ATOM 1839 C CA . ALA A 1 254 ? 10.458 -16.707 -15.634 1.00 83.44 254 ALA A CA 1
ATOM 1840 C C . ALA A 1 254 ? 9.015 -16.653 -16.174 1.00 83.44 254 ALA A C 1
ATOM 1842 O O . ALA A 1 254 ? 8.315 -15.659 -15.967 1.00 83.44 254 ALA A O 1
ATOM 1843 N N . ALA A 1 255 ? 8.547 -17.717 -16.836 1.00 90.00 255 ALA A N 1
ATOM 1844 C CA . ALA A 1 255 ? 7.168 -17.819 -17.309 1.00 90.00 255 ALA A CA 1
ATOM 1845 C C . ALA A 1 255 ? 6.168 -17.903 -16.149 1.00 90.00 255 ALA A C 1
ATOM 1847 O O . ALA A 1 255 ? 5.174 -17.180 -16.157 1.00 90.00 255 ALA A O 1
ATOM 1848 N N . GLU A 1 256 ? 6.437 -18.749 -15.149 1.00 87.12 256 GLU A N 1
ATOM 1849 C CA . GLU A 1 256 ? 5.609 -18.880 -13.944 1.00 87.12 256 GLU A CA 1
ATOM 1850 C C . GLU A 1 256 ? 5.560 -17.559 -13.176 1.00 87.12 256 GLU A C 1
ATOM 1852 O O . GLU A 1 256 ? 4.494 -17.096 -12.776 1.00 87.12 256 GLU A O 1
ATOM 1857 N N . THR A 1 257 ? 6.706 -16.899 -13.041 1.00 79.56 257 THR A N 1
ATOM 1858 C CA . THR A 1 257 ? 6.815 -15.566 -12.449 1.00 79.56 257 THR A CA 1
ATOM 1859 C C . THR A 1 257 ? 5.937 -14.545 -13.173 1.00 79.56 257 THR A C 1
ATOM 1861 O O . THR A 1 257 ? 5.178 -13.804 -12.540 1.00 79.56 257 THR A O 1
ATOM 1864 N N . TYR A 1 258 ? 6.011 -14.510 -14.505 1.00 83.88 258 TYR A N 1
ATOM 1865 C CA . TYR A 1 258 ? 5.213 -13.590 -15.302 1.00 83.88 258 TYR A CA 1
ATOM 1866 C C . TYR A 1 258 ? 3.713 -13.907 -15.225 1.00 83.88 258 TYR A C 1
ATOM 1868 O O . TYR A 1 258 ? 2.900 -12.995 -15.080 1.00 83.88 258 TYR A O 1
ATOM 1876 N N . ASP A 1 259 ? 3.329 -15.184 -15.254 1.00 85.19 259 ASP A N 1
ATOM 1877 C CA . ASP A 1 259 ? 1.934 -15.606 -15.095 1.00 85.19 259 ASP A CA 1
ATOM 1878 C C . ASP A 1 259 ? 1.387 -15.245 -13.703 1.00 85.19 259 ASP A C 1
ATOM 1880 O O . ASP A 1 259 ? 0.315 -14.646 -13.594 1.00 85.19 259 ASP A O 1
ATOM 1884 N N . ASN A 1 260 ? 2.163 -15.481 -12.641 1.00 79.19 260 ASN A N 1
ATOM 1885 C CA . ASN A 1 260 ? 1.821 -15.066 -11.279 1.00 79.19 260 ASN A CA 1
ATOM 1886 C C . ASN A 1 260 ? 1.613 -13.548 -11.183 1.00 79.19 260 ASN A C 1
ATOM 1888 O O . ASN A 1 260 ? 0.655 -13.103 -10.551 1.00 79.19 260 ASN A O 1
ATOM 1892 N N . PHE A 1 261 ? 2.452 -12.746 -11.848 1.00 80.56 261 PHE A N 1
ATOM 1893 C CA . PHE A 1 261 ? 2.270 -11.295 -11.940 1.00 80.56 261 PHE A CA 1
ATOM 1894 C C . PHE A 1 261 ? 0.961 -10.919 -12.648 1.00 80.56 261 PHE A C 1
ATOM 1896 O O . PHE A 1 261 ? 0.214 -10.071 -12.162 1.00 80.56 261 PHE A O 1
ATOM 1903 N N . LEU A 1 262 ? 0.656 -11.553 -13.784 1.00 82.00 262 LEU A N 1
ATOM 1904 C CA . LEU A 1 262 ? -0.573 -11.290 -14.543 1.00 82.00 262 LEU A CA 1
ATOM 1905 C C . LEU A 1 262 ? -1.836 -11.697 -13.775 1.00 82.00 262 LEU A C 1
ATOM 1907 O O . LEU A 1 262 ? -2.901 -11.101 -13.962 1.00 82.00 262 LEU A O 1
ATOM 1911 N N . GLN A 1 263 ? -1.724 -12.712 -12.922 1.00 82.56 263 GLN A N 1
ATOM 1912 C CA . GLN A 1 263 ? -2.805 -13.185 -12.066 1.00 82.56 263 GLN A CA 1
ATOM 1913 C C . GLN A 1 263 ? -2.884 -12.440 -10.736 1.00 82.56 263 GLN A C 1
ATOM 1915 O O . GLN A 1 263 ? -3.941 -12.476 -10.099 1.00 82.56 263 GLN A O 1
ATOM 1920 N N . ALA A 1 264 ? -1.819 -11.753 -10.313 1.00 78.12 264 ALA A N 1
ATOM 1921 C CA . ALA A 1 264 ? -1.838 -10.926 -9.121 1.00 78.12 264 ALA A CA 1
ATOM 1922 C C . ALA A 1 264 ? -2.894 -9.831 -9.302 1.00 78.12 264 ALA A C 1
ATOM 1924 O O . ALA A 1 264 ? -2.851 -9.021 -10.228 1.00 78.12 264 ALA A O 1
ATOM 1925 N N . ARG A 1 265 ? -3.874 -9.801 -8.396 1.00 79.69 265 ARG A N 1
ATOM 1926 C CA . ARG A 1 265 ? -4.936 -8.788 -8.383 1.00 79.69 265 ARG A CA 1
ATOM 1927 C C . ARG A 1 265 ? -4.786 -7.889 -7.161 1.00 79.69 265 ARG A C 1
ATOM 1929 O O . ARG A 1 265 ? -5.653 -7.918 -6.288 1.00 79.69 265 ARG A O 1
ATOM 1936 N N . PRO A 1 266 ? -3.711 -7.081 -7.059 1.00 77.69 266 PRO A N 1
ATOM 1937 C CA . PRO A 1 266 ? -3.492 -6.239 -5.884 1.00 77.69 266 PRO A CA 1
ATOM 1938 C C . PRO A 1 266 ? -4.686 -5.312 -5.629 1.00 77.69 266 PRO A C 1
ATOM 1940 O O . PRO A 1 266 ? -5.104 -5.156 -4.486 1.00 77.69 266 PRO A O 1
ATOM 1943 N N . GLY A 1 267 ? -5.322 -4.796 -6.688 1.00 82.69 267 GLY A N 1
ATOM 1944 C CA . GLY A 1 267 ? -6.557 -4.017 -6.573 1.00 82.69 267 GLY A CA 1
ATOM 1945 C C . GLY A 1 267 ? -7.715 -4.758 -5.887 1.00 82.69 267 GLY A C 1
ATOM 1946 O O . GLY A 1 267 ? -8.427 -4.154 -5.086 1.00 82.69 267 GLY A O 1
ATOM 1947 N N . ASP A 1 268 ? -7.882 -6.061 -6.136 1.00 83.81 268 ASP A N 1
ATOM 1948 C CA . ASP A 1 268 ? -8.915 -6.875 -5.477 1.00 83.81 268 ASP A CA 1
ATOM 1949 C C . ASP A 1 268 ? -8.585 -7.097 -3.992 1.00 83.81 268 ASP A C 1
ATOM 1951 O O . ASP A 1 268 ? -9.489 -7.126 -3.156 1.00 83.81 268 ASP A O 1
ATOM 1955 N N . VAL A 1 269 ? -7.299 -7.191 -3.633 1.00 82.31 269 VAL A N 1
ATOM 1956 C CA . VAL A 1 269 ? -6.871 -7.299 -2.229 1.00 82.31 269 VAL A CA 1
ATOM 1957 C C . VAL A 1 269 ? -7.174 -6.014 -1.458 1.00 82.31 269 VAL A C 1
ATOM 1959 O O . VAL A 1 269 ? -7.710 -6.089 -0.352 1.00 82.31 269 VAL A O 1
ATOM 1962 N N . PHE A 1 270 ? -6.936 -4.838 -2.045 1.00 84.44 270 PHE A N 1
ATOM 1963 C CA . PHE A 1 270 ? -7.313 -3.565 -1.417 1.00 84.44 270 PHE A CA 1
ATOM 1964 C C . PHE A 1 270 ? -8.827 -3.416 -1.245 1.00 84.44 270 PHE A C 1
ATOM 1966 O O . PHE A 1 270 ? -9.278 -2.967 -0.190 1.00 84.44 270 PHE A O 1
ATOM 1973 N N . LEU A 1 271 ? -9.625 -3.839 -2.232 1.00 86.56 271 LEU A N 1
ATOM 1974 C CA . LEU A 1 271 ? -11.081 -3.904 -2.072 1.00 86.56 271 LEU A CA 1
ATOM 1975 C C . LEU A 1 271 ? -11.476 -4.835 -0.923 1.00 86.56 271 LEU A C 1
ATOM 1977 O O . LEU A 1 271 ? -12.285 -4.452 -0.082 1.00 86.56 271 LEU A O 1
ATOM 1981 N N . ALA A 1 272 ? -10.864 -6.017 -0.835 1.00 79.88 272 ALA A N 1
ATOM 1982 C CA . ALA A 1 272 ? -11.123 -6.959 0.248 1.00 79.88 272 ALA A CA 1
ATOM 1983 C C . ALA A 1 272 ? -10.722 -6.400 1.627 1.00 79.88 272 ALA A C 1
ATOM 1985 O O . ALA A 1 272 ? -11.407 -6.670 2.615 1.00 79.88 272 ALA A O 1
ATOM 1986 N N . MET A 1 273 ? -9.653 -5.597 1.713 1.00 82.56 273 MET A N 1
ATOM 1987 C CA . MET A 1 273 ? -9.314 -4.845 2.929 1.00 82.56 273 MET A CA 1
ATOM 1988 C C . MET A 1 273 ? -10.417 -3.835 3.270 1.00 82.56 273 MET A C 1
ATOM 1990 O O . MET A 1 273 ? -10.904 -3.821 4.401 1.00 82.56 273 MET A O 1
ATOM 1994 N N . GLY A 1 274 ? -10.881 -3.050 2.292 1.00 87.50 274 GLY A N 1
ATOM 1995 C CA . GLY A 1 274 ? -12.017 -2.142 2.466 1.00 87.50 274 GLY A CA 1
ATOM 1996 C C . GLY A 1 274 ? -13.271 -2.862 2.975 1.00 87.50 274 GLY A C 1
ATOM 1997 O O . GLY A 1 274 ? -13.860 -2.463 3.980 1.00 87.50 274 GLY A O 1
ATOM 1998 N N . GLU A 1 275 ? -13.659 -3.973 2.354 1.00 83.25 275 GLU A N 1
ATOM 1999 C CA . GLU A 1 275 ? -14.808 -4.787 2.775 1.00 83.25 275 GLU A CA 1
ATOM 2000 C C . GLU A 1 275 ? -14.638 -5.358 4.189 1.00 83.25 275 GLU A C 1
ATOM 2002 O O . GLU A 1 275 ? -15.587 -5.368 4.984 1.00 83.25 275 GLU A O 1
ATOM 2007 N N . ALA A 1 276 ? -13.430 -5.809 4.534 1.00 82.56 276 ALA A N 1
ATOM 2008 C CA . ALA A 1 276 ? -13.117 -6.291 5.872 1.00 82.56 276 ALA A CA 1
ATOM 2009 C C . ALA A 1 276 ? -13.250 -5.174 6.921 1.00 82.56 276 ALA A C 1
ATOM 2011 O O . ALA A 1 276 ? -13.785 -5.422 8.006 1.00 82.56 276 ALA A O 1
ATOM 2012 N N . HIS A 1 277 ? -12.845 -3.944 6.588 1.00 90.25 277 HIS A N 1
ATOM 2013 C CA . HIS A 1 277 ? -13.013 -2.786 7.465 1.00 90.25 277 HIS A CA 1
ATOM 2014 C C . HIS A 1 277 ? -14.489 -2.432 7.651 1.00 90.25 277 HIS A C 1
ATOM 2016 O O . HIS A 1 277 ? -14.949 -2.293 8.784 1.00 90.25 277 HIS A O 1
ATOM 2022 N N . ALA A 1 278 ? -15.273 -2.390 6.573 1.00 90.00 278 ALA A N 1
ATOM 2023 C CA . ALA A 1 278 ? -16.716 -2.165 6.659 1.00 90.00 278 ALA A CA 1
ATOM 2024 C C . ALA A 1 278 ? -17.407 -3.240 7.512 1.00 90.00 278 ALA A C 1
ATOM 2026 O O . ALA A 1 278 ? -18.283 -2.944 8.333 1.00 90.00 278 ALA A O 1
ATOM 2027 N N . ALA A 1 279 ? -16.986 -4.502 7.376 1.00 82.00 279 ALA A N 1
ATOM 2028 C CA . ALA A 1 279 ? -17.485 -5.596 8.197 1.00 82.00 279 ALA A CA 1
ATOM 2029 C C . ALA A 1 279 ? -17.110 -5.435 9.680 1.00 82.00 279 ALA A C 1
ATOM 2031 O O . ALA A 1 279 ? -17.942 -5.740 10.537 1.00 82.00 279 ALA A O 1
ATOM 2032 N N . LEU A 1 280 ? -15.905 -4.945 9.987 1.00 85.06 280 LEU A N 1
ATOM 2033 C CA . LEU A 1 280 ? -15.479 -4.605 11.347 1.00 85.06 280 LEU A CA 1
ATOM 2034 C C . LEU A 1 280 ? -16.302 -3.444 11.919 1.00 85.06 280 LEU A C 1
ATOM 2036 O O . LEU A 1 280 ? -16.851 -3.570 13.013 1.00 85.06 280 LEU A O 1
ATOM 2040 N N . THR A 1 281 ? -16.462 -2.357 11.166 1.00 90.25 281 THR A N 1
ATOM 2041 C CA . THR A 1 281 ? -17.284 -1.198 11.540 1.00 90.25 281 THR A CA 1
ATOM 2042 C C . THR A 1 281 ? -18.717 -1.622 11.843 1.00 90.25 281 THR A C 1
ATOM 2044 O O . THR A 1 281 ? -19.260 -1.302 12.904 1.00 90.25 281 THR A O 1
ATOM 2047 N N . LYS A 1 282 ? -19.330 -2.414 10.954 1.00 87.81 282 LYS A N 1
ATOM 2048 C CA . LYS A 1 282 ? -20.663 -2.987 11.177 1.00 87.81 282 LYS A CA 1
ATOM 2049 C C . LYS A 1 282 ? -20.683 -3.880 12.414 1.00 87.81 282 LYS A C 1
ATOM 2051 O O . LYS A 1 282 ? -21.669 -3.864 13.146 1.00 87.81 282 LYS A O 1
ATOM 2056 N N . ALA A 1 283 ? -19.613 -4.641 12.653 1.00 83.56 283 ALA A N 1
ATOM 2057 C CA . ALA A 1 283 ? -19.544 -5.542 13.788 1.00 83.56 283 ALA A CA 1
ATOM 2058 C C . ALA A 1 283 ? -19.504 -4.802 15.129 1.00 83.56 283 ALA A C 1
ATOM 2060 O O . ALA A 1 283 ? -20.283 -5.108 16.029 1.00 83.56 283 ALA A O 1
ATOM 2061 N N . LEU A 1 284 ? -18.650 -3.782 15.228 1.00 86.19 284 LEU A N 1
ATOM 2062 C CA . LEU A 1 284 ? -18.508 -2.942 16.416 1.00 86.19 284 LEU A CA 1
ATOM 2063 C C . LEU A 1 284 ? -19.787 -2.163 16.737 1.00 86.19 284 LEU A C 1
ATOM 2065 O O . LEU A 1 284 ? -20.086 -1.940 17.909 1.00 86.19 284 LEU A O 1
ATOM 2069 N N . ASN A 1 285 ? -20.549 -1.763 15.718 1.00 85.44 285 ASN A N 1
ATOM 2070 C CA . ASN A 1 285 ? -21.781 -0.988 15.879 1.00 85.44 285 ASN A CA 1
ATOM 2071 C C . ASN A 1 285 ? -23.050 -1.847 16.045 1.00 85.44 285 ASN A C 1
ATOM 2073 O O . ASN A 1 285 ? -24.123 -1.289 16.273 1.00 85.44 285 ASN A O 1
ATOM 2077 N N . ASN A 1 286 ? -22.961 -3.179 15.957 1.00 85.50 286 ASN A N 1
ATOM 2078 C CA . ASN A 1 286 ? -24.107 -4.056 16.191 1.00 85.50 286 ASN A CA 1
ATOM 2079 C C . ASN A 1 286 ? -24.222 -4.406 17.689 1.00 85.50 286 ASN A C 1
ATOM 2081 O O . ASN A 1 286 ? -23.314 -5.048 18.222 1.00 85.50 286 ASN A O 1
ATOM 2085 N N . PRO A 1 287 ? -25.328 -4.056 18.372 1.00 79.75 287 PRO A N 1
ATOM 2086 C CA . PRO A 1 287 ? -25.531 -4.431 19.772 1.00 79.75 287 PRO A CA 1
ATOM 2087 C C . PRO A 1 287 ? -25.686 -5.946 19.990 1.00 79.75 287 PRO A C 1
ATOM 2089 O O . PRO A 1 287 ? -25.555 -6.408 21.118 1.00 79.75 287 PRO A O 1
ATOM 2092 N N . GLU A 1 288 ? -25.960 -6.718 18.935 1.00 79.19 288 GLU A N 1
ATOM 2093 C CA . GLU A 1 288 ? -26.189 -8.167 18.995 1.00 79.19 288 GLU A CA 1
ATOM 2094 C C . GLU A 1 288 ? -24.919 -9.004 18.779 1.00 79.19 288 GLU A C 1
ATOM 2096 O O . GLU A 1 288 ? -24.947 -10.220 18.977 1.00 79.19 288 GLU A O 1
ATOM 2101 N N . LEU A 1 289 ? -23.806 -8.397 18.344 1.00 70.75 289 LEU A N 1
ATOM 2102 C CA . LEU A 1 289 ? -22.573 -9.140 18.088 1.00 70.75 289 LEU A CA 1
ATOM 2103 C C . LEU A 1 289 ? -21.737 -9.298 19.352 1.00 70.75 289 LEU A C 1
ATOM 2105 O O . LEU A 1 289 ? -21.528 -8.374 20.135 1.00 70.75 289 LEU A O 1
ATOM 2109 N N . THR A 1 290 ? -21.211 -10.505 19.510 1.00 73.50 290 THR A N 1
ATOM 2110 C CA . THR A 1 290 ? -20.281 -10.853 20.575 1.00 73.50 290 THR A CA 1
ATOM 2111 C C . THR A 1 290 ? -18.861 -10.449 20.191 1.00 73.50 290 THR A C 1
ATOM 2113 O O . THR A 1 290 ? -18.484 -10.426 19.017 1.00 73.50 290 THR A O 1
ATOM 2116 N N . TRP A 1 291 ? -18.025 -10.190 21.189 1.00 72.00 291 TRP A N 1
ATOM 2117 C CA . TRP A 1 291 ? -16.612 -9.887 20.985 1.00 72.00 291 TRP A CA 1
ATOM 2118 C C . TRP A 1 291 ? -15.831 -10.921 20.156 1.00 72.00 291 TRP A C 1
ATOM 2120 O O . TRP A 1 291 ? -15.106 -10.510 19.249 1.00 72.00 291 TRP A O 1
ATOM 2130 N N . PRO A 1 292 ? -16.019 -12.243 20.344 1.00 75.06 292 PRO A N 1
ATOM 2131 C CA . PRO A 1 292 ? -15.448 -13.243 19.443 1.00 75.06 292 PRO A CA 1
ATOM 2132 C C . PRO A 1 292 ? -15.769 -13.012 17.958 1.00 75.06 292 PRO A C 1
ATOM 2134 O O . PRO A 1 292 ? -14.921 -13.248 17.097 1.00 75.06 292 PRO A O 1
ATOM 2137 N N . GLN A 1 293 ? -16.968 -12.516 17.637 1.00 74.81 293 GLN A N 1
ATOM 2138 C CA . GLN A 1 293 ? -17.352 -12.214 16.256 1.00 74.81 293 GLN A CA 1
ATOM 2139 C C . GLN A 1 293 ? -16.656 -10.953 15.735 1.00 74.81 293 GLN A C 1
ATOM 2141 O O . GLN A 1 293 ? -16.239 -10.936 14.578 1.00 74.81 293 GLN A O 1
ATOM 2146 N N . VAL A 1 294 ? -16.473 -9.931 16.577 1.00 73.94 294 VAL A N 1
ATOM 2147 C CA . VAL A 1 294 ? -15.663 -8.745 16.248 1.00 73.94 294 VAL A CA 1
ATOM 2148 C C . VAL A 1 294 ? -14.214 -9.154 15.954 1.00 73.94 294 VAL A C 1
ATOM 2150 O O . VAL A 1 294 ? -13.662 -8.771 14.924 1.00 73.94 294 VAL A O 1
ATOM 2153 N N . PHE A 1 295 ? -13.619 -10.019 16.780 1.00 77.12 295 PHE A N 1
ATOM 2154 C CA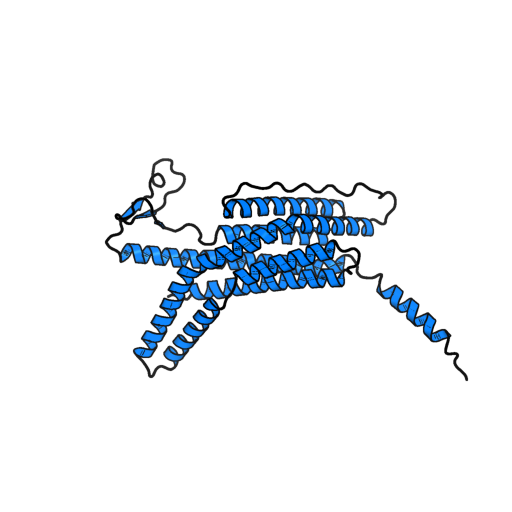 . PHE A 1 295 ? -12.256 -10.521 16.567 1.00 77.12 295 PHE A CA 1
ATOM 2155 C C . PHE A 1 295 ? -12.085 -11.307 15.282 1.00 77.12 295 PHE A C 1
ATOM 2157 O O . PHE A 1 295 ? -11.065 -11.169 14.607 1.00 77.12 295 PHE A O 1
ATOM 2164 N N . ALA A 1 296 ? -13.079 -12.118 14.920 1.00 76.38 296 ALA A N 1
ATOM 2165 C CA . ALA A 1 296 ? -13.062 -12.808 13.642 1.00 76.38 296 ALA A CA 1
ATOM 2166 C C . ALA A 1 296 ? -12.978 -11.812 12.471 1.00 76.38 296 ALA A C 1
ATOM 2168 O O . ALA A 1 296 ? -12.283 -12.089 11.499 1.00 76.38 296 ALA A O 1
ATOM 2169 N N . LYS A 1 297 ? -13.617 -10.636 12.568 1.00 79.88 297 LYS A N 1
ATOM 2170 C CA . LYS A 1 297 ? -13.524 -9.590 11.533 1.00 79.88 297 LYS A CA 1
ATOM 2171 C C . LYS A 1 297 ? -12.158 -8.910 11.492 1.00 79.88 297 LYS A C 1
ATOM 2173 O O . LYS A 1 297 ? -11.618 -8.751 10.403 1.00 79.88 297 LYS A O 1
ATOM 2178 N N . ILE A 1 298 ? -11.573 -8.597 12.648 1.00 76.00 298 ILE A N 1
ATOM 2179 C CA . ILE A 1 298 ? -10.216 -8.025 12.725 1.00 76.00 298 ILE A CA 1
ATOM 2180 C C . ILE A 1 298 ? -9.195 -8.975 12.084 1.00 76.00 298 ILE A C 1
ATOM 2182 O O . ILE A 1 298 ? -8.394 -8.554 11.255 1.00 76.00 298 ILE A O 1
ATOM 2186 N N . LYS A 1 299 ? -9.277 -10.278 12.391 1.00 77.00 299 LYS A N 1
ATOM 2187 C CA . LYS A 1 299 ? -8.398 -11.299 11.795 1.00 77.00 299 LYS A CA 1
ATOM 2188 C C . LYS A 1 299 ? -8.528 -11.386 10.275 1.00 77.00 299 LYS A C 1
ATOM 2190 O O . LYS A 1 299 ? -7.525 -11.582 9.599 1.00 77.00 299 LYS A O 1
ATOM 2195 N N . VAL A 1 300 ? -9.741 -11.240 9.736 1.00 76.81 300 VAL A N 1
ATOM 2196 C CA . VAL A 1 300 ? -9.955 -11.215 8.280 1.00 76.81 300 VAL A CA 1
ATOM 2197 C C . VAL A 1 300 ? -9.265 -10.006 7.652 1.00 76.81 300 VAL A C 1
ATOM 2199 O O . VAL A 1 300 ? -8.595 -10.173 6.638 1.00 76.81 300 VAL A O 1
ATOM 2202 N N . PHE A 1 301 ? -9.371 -8.819 8.259 1.00 75.88 301 PHE A N 1
ATOM 2203 C CA . PHE A 1 301 ? -8.646 -7.645 7.769 1.00 75.88 301 PHE A CA 1
ATOM 2204 C C . PHE A 1 301 ? -7.130 -7.879 7.806 1.00 75.88 301 PHE A C 1
ATOM 2206 O O . PHE A 1 301 ? -6.458 -7.691 6.795 1.00 75.88 301 PHE A O 1
ATOM 2213 N N . ALA A 1 302 ? -6.596 -8.330 8.947 1.00 76.25 302 ALA A N 1
ATOM 2214 C CA . ALA A 1 302 ? -5.164 -8.585 9.116 1.00 76.25 302 ALA A CA 1
ATOM 2215 C C . ALA A 1 302 ? -4.630 -9.574 8.064 1.00 76.25 302 ALA A C 1
ATOM 2217 O O . ALA A 1 302 ? -3.602 -9.321 7.443 1.00 76.25 302 ALA A O 1
ATOM 2218 N N . ALA A 1 303 ? -5.373 -10.650 7.787 1.00 76.81 303 ALA A N 1
ATOM 2219 C CA . ALA A 1 303 ? -5.013 -11.608 6.745 1.00 76.81 303 ALA A CA 1
ATOM 2220 C C . ALA A 1 303 ? -4.950 -10.970 5.344 1.00 76.81 303 ALA A C 1
ATOM 2222 O O . ALA A 1 303 ? -4.075 -11.318 4.556 1.00 76.81 303 ALA A O 1
ATOM 2223 N N . LYS A 1 304 ? -5.836 -10.013 5.031 1.00 79.88 304 LYS A N 1
ATOM 2224 C CA . LYS A 1 304 ? -5.813 -9.289 3.749 1.00 79.88 304 LYS A CA 1
ATOM 2225 C C . LYS A 1 304 ? -4.660 -8.297 3.640 1.00 79.88 304 LYS A C 1
ATOM 2227 O O . LYS A 1 304 ? -4.047 -8.211 2.582 1.00 79.88 304 LYS A O 1
ATOM 2232 N N . ALA A 1 305 ? -4.304 -7.624 4.730 1.00 73.50 305 ALA A N 1
ATOM 2233 C CA . ALA A 1 305 ? -3.094 -6.805 4.771 1.00 73.50 305 ALA A CA 1
ATOM 2234 C C . ALA A 1 305 ? -1.819 -7.660 4.595 1.00 73.50 305 ALA A C 1
ATOM 2236 O O . ALA A 1 305 ? -0.931 -7.289 3.834 1.00 73.50 305 ALA A O 1
ATOM 2237 N N . GLN A 1 306 ? -1.757 -8.852 5.200 1.00 78.50 306 GLN A N 1
ATOM 2238 C CA . GLN A 1 306 ? -0.650 -9.798 4.986 1.00 78.50 306 GLN A CA 1
ATOM 2239 C C . GLN A 1 306 ? -0.579 -10.315 3.544 1.00 78.50 306 GLN A C 1
ATOM 2241 O O . GLN A 1 306 ? 0.509 -10.432 2.983 1.00 78.50 306 GLN A O 1
ATOM 2246 N N . GLU A 1 307 ? -1.727 -10.613 2.930 1.00 79.25 307 GLU A N 1
ATOM 2247 C CA . GLU A 1 307 ? -1.812 -10.998 1.518 1.00 79.25 307 GLU A CA 1
ATOM 2248 C C . GLU A 1 307 ? -1.268 -9.888 0.609 1.00 79.25 307 GLU A C 1
ATOM 2250 O O . GLU A 1 307 ? -0.462 -10.160 -0.280 1.00 79.25 307 GLU A O 1
ATOM 2255 N N . LEU A 1 308 ? -1.622 -8.629 0.886 1.00 73.50 308 LEU A N 1
ATOM 2256 C CA . LEU A 1 308 ? -1.077 -7.472 0.181 1.00 73.50 308 LEU A CA 1
ATOM 2257 C C . LEU A 1 308 ? 0.440 -7.346 0.366 1.00 73.50 308 LEU A C 1
ATOM 2259 O O . LEU A 1 308 ? 1.159 -7.161 -0.613 1.00 73.50 308 LEU A O 1
ATOM 2263 N N . ALA A 1 309 ? 0.927 -7.464 1.604 1.00 75.12 309 ALA A N 1
ATOM 2264 C CA . ALA A 1 309 ? 2.353 -7.404 1.906 1.00 75.12 309 ALA A CA 1
ATOM 2265 C C . ALA A 1 309 ? 3.132 -8.480 1.143 1.00 75.12 309 ALA A C 1
ATOM 2267 O O . ALA A 1 309 ? 4.208 -8.212 0.610 1.00 75.12 309 ALA A O 1
ATOM 2268 N N . LYS A 1 310 ? 2.572 -9.692 1.061 1.00 78.75 310 LYS A N 1
ATOM 2269 C CA . LYS A 1 310 ? 3.142 -10.782 0.276 1.00 78.75 310 LYS A CA 1
ATOM 2270 C C . LYS A 1 310 ? 3.203 -10.421 -1.207 1.00 78.75 310 LYS A C 1
ATOM 2272 O O . LYS A 1 310 ? 4.286 -10.478 -1.770 1.00 78.75 310 LYS A O 1
ATOM 2277 N N . ILE A 1 311 ? 2.092 -9.990 -1.808 1.00 74.38 311 ILE A N 1
ATOM 2278 C CA . ILE A 1 311 ? 2.065 -9.595 -3.226 1.00 74.38 311 ILE A CA 1
ATOM 2279 C C . ILE A 1 311 ? 3.104 -8.506 -3.498 1.00 74.38 311 ILE A C 1
ATOM 2281 O O . ILE A 1 311 ? 3.879 -8.626 -4.436 1.00 74.38 311 ILE A O 1
ATOM 2285 N N . ALA A 1 312 ? 3.168 -7.464 -2.669 1.00 75.38 312 ALA A N 1
ATOM 2286 C CA . ALA A 1 312 ? 4.115 -6.374 -2.873 1.00 75.38 312 ALA A CA 1
ATOM 2287 C C . ALA A 1 312 ? 5.585 -6.825 -2.742 1.00 75.38 312 ALA A C 1
ATOM 2289 O O . ALA A 1 312 ? 6.415 -6.395 -3.542 1.00 75.38 312 ALA A O 1
ATOM 2290 N N . LYS A 1 313 ? 5.902 -7.731 -1.803 1.00 78.56 313 LYS A N 1
ATOM 2291 C CA . LYS A 1 313 ? 7.237 -8.349 -1.685 1.00 78.56 313 LYS A CA 1
ATOM 2292 C C . LYS A 1 313 ? 7.573 -9.215 -2.895 1.00 78.56 313 LYS A C 1
ATOM 2294 O O . LYS A 1 313 ? 8.663 -9.069 -3.442 1.00 78.56 313 LYS A O 1
ATOM 2299 N N . ASP A 1 314 ? 6.640 -10.071 -3.308 1.00 73.56 314 ASP A N 1
ATOM 2300 C CA . ASP A 1 314 ? 6.808 -10.952 -4.462 1.00 73.56 314 ASP A CA 1
ATOM 2301 C C . ASP A 1 314 ? 7.099 -10.097 -5.704 1.00 73.56 314 ASP A C 1
ATOM 2303 O O . ASP A 1 314 ? 8.117 -10.306 -6.349 1.00 73.56 314 ASP A O 1
ATOM 2307 N N . LEU A 1 315 ? 6.302 -9.048 -5.952 1.00 73.12 315 LEU A N 1
ATOM 2308 C CA . LEU A 1 315 ? 6.500 -8.089 -7.046 1.00 73.12 315 LEU A CA 1
ATOM 2309 C C . LEU A 1 315 ? 7.854 -7.364 -6.991 1.00 73.12 315 LEU A C 1
ATOM 2311 O O . LEU A 1 315 ? 8.501 -7.202 -8.024 1.00 73.12 315 LEU A O 1
ATOM 2315 N N . ALA A 1 316 ? 8.285 -6.922 -5.806 1.00 75.00 316 ALA A N 1
ATOM 2316 C CA . ALA A 1 316 ? 9.554 -6.217 -5.643 1.00 75.00 316 ALA A CA 1
ATOM 2317 C C . ALA A 1 316 ? 10.756 -7.123 -5.951 1.00 75.00 316 ALA A C 1
ATOM 2319 O O . ALA A 1 316 ? 11.724 -6.666 -6.566 1.00 75.00 316 ALA A O 1
ATOM 2320 N N . ALA A 1 317 ? 10.684 -8.402 -5.565 1.00 75.75 317 ALA A N 1
ATOM 2321 C CA . ALA A 1 317 ? 11.726 -9.386 -5.843 1.00 75.75 317 ALA A CA 1
ATOM 2322 C C . ALA A 1 317 ? 11.920 -9.608 -7.351 1.00 75.75 317 ALA A C 1
ATOM 2324 O O . ALA A 1 317 ? 13.057 -9.702 -7.806 1.00 75.75 317 ALA A O 1
ATOM 2325 N N . LEU A 1 318 ? 10.837 -9.576 -8.138 1.00 67.81 318 LEU A N 1
ATOM 2326 C CA . LEU A 1 318 ? 10.902 -9.778 -9.595 1.00 67.81 318 LEU A CA 1
ATOM 2327 C C . LEU A 1 318 ? 11.731 -8.714 -10.317 1.00 67.81 318 LEU A C 1
ATOM 2329 O O . LEU A 1 318 ? 12.297 -8.961 -11.376 1.00 67.81 318 LEU A O 1
ATOM 2333 N N . THR A 1 319 ? 11.771 -7.513 -9.751 1.00 64.75 319 THR A N 1
ATOM 2334 C CA . THR A 1 319 ? 12.476 -6.362 -10.321 1.00 64.75 319 THR A CA 1
ATOM 2335 C C . THR A 1 319 ? 13.917 -6.215 -9.818 1.00 64.75 319 THR A C 1
ATOM 2337 O O . THR A 1 319 ? 14.625 -5.334 -10.290 1.00 64.75 319 THR A O 1
ATOM 2340 N N . GLY A 1 320 ? 14.355 -7.037 -8.855 1.00 60.22 320 GLY A N 1
ATOM 2341 C CA . GLY A 1 320 ? 15.676 -6.933 -8.219 1.00 60.22 320 GLY A CA 1
ATOM 2342 C C . GLY A 1 320 ? 16.753 -7.886 -8.756 1.00 60.22 320 GLY A C 1
ATOM 2343 O O . GLY A 1 320 ? 17.897 -7.783 -8.323 1.00 60.22 320 GLY A O 1
ATOM 2344 N N . GLU A 1 321 ? 16.417 -8.809 -9.664 1.00 50.16 321 GLU A N 1
ATOM 2345 C CA . GLU A 1 321 ? 17.333 -9.859 -10.152 1.00 50.16 321 GLU A CA 1
ATOM 2346 C C . GLU A 1 321 ? 18.005 -9.564 -11.507 1.00 50.16 321 GLU A C 1
ATOM 2348 O O . GLU A 1 321 ? 18.543 -10.473 -12.137 1.00 50.16 321 GLU A O 1
ATOM 2353 N N . THR A 1 322 ? 18.024 -8.317 -11.978 1.00 43.31 322 THR A N 1
ATOM 2354 C CA . THR A 1 322 ? 18.795 -7.936 -13.175 1.00 43.31 322 THR A CA 1
ATOM 2355 C C . THR A 1 322 ? 20.256 -7.619 -12.804 1.00 43.31 322 THR A C 1
ATOM 2357 O O . THR A 1 322 ? 20.482 -6.614 -12.128 1.00 43.31 322 THR A O 1
ATOM 2360 N N . PRO A 1 323 ? 21.247 -8.462 -13.178 1.00 38.69 323 PRO A N 1
ATOM 2361 C CA . PRO A 1 323 ? 22.673 -8.170 -12.994 1.00 38.69 323 PRO A CA 1
ATOM 2362 C C . PRO A 1 323 ? 23.199 -7.070 -13.925 1.00 38.69 323 PRO A C 1
ATOM 2364 O O . PRO A 1 323 ? 22.662 -6.918 -15.046 1.00 38.69 323 PRO A O 1
#

Mean predicted aligned error: 9.61 Å

Solvent-accessible surface area (backbone atoms only — not comparable to full-atom values): 17016 Å² total; per-residue (Å²): 136,87,80,73,82,72,68,64,65,62,59,58,58,57,60,59,63,65,66,71,77,65,86,51,74,74,71,59,31,58,48,39,39,50,29,21,52,17,30,46,46,23,29,52,18,39,45,49,25,26,51,36,51,33,47,54,50,36,50,49,52,54,49,47,62,72,70,38,84,76,50,45,80,42,70,29,88,75,22,68,47,96,86,41,95,52,68,42,36,22,44,28,41,76,93,44,67,89,60,60,44,53,47,74,56,73,62,75,41,47,61,61,35,52,41,37,44,27,52,21,52,27,31,43,26,53,26,48,24,51,64,46,93,43,47,72,55,20,52,51,26,36,46,50,22,43,52,29,42,31,51,31,32,33,47,44,18,55,69,69,76,43,79,67,62,86,65,84,77,86,73,78,85,89,75,90,81,91,81,65,62,72,72,60,52,25,53,52,48,34,52,54,32,53,40,50,43,38,58,66,33,38,69,45,43,44,50,43,16,55,50,44,34,58,47,48,60,68,67,40,52,70,55,49,51,52,42,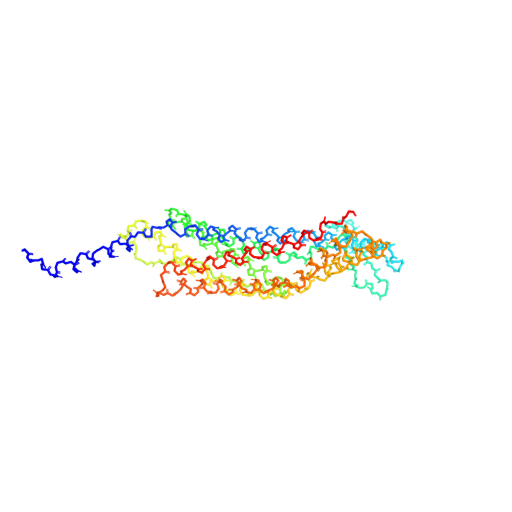50,48,54,25,48,54,27,44,50,51,17,67,77,38,76,84,40,65,67,36,47,49,50,23,49,53,34,46,51,51,43,50,52,57,74,65,55,52,67,24,58,40,35,40,50,32,27,53,26,47,46,50,32,34,52,35,62,68,36,92,85,58,53,68,72,62,39,46,55,29,40,46,52,26,21,53,32,28,41,52,46,16,48,51,27,42,55,57,26,54,74,64,66,75,76,130

Secondary structure (DSSP, 8-state):
-PPPTTSHHHHHHHHHHTTSS---THHHHHHHHHHHHHHHHHHHHHHHHHHHHHHHHHHHHHHHHHH-TT-EEEEPTTTSSTT-S---EEEE-TTSTTSPEEESPPPTTHHHHHHHHHHHHHHHHHHHHHH-SSHHHHHHHHHHHHHHHHHHHHHHHHHTT-PPPPPPPP-------SSS-HHHHHHHHHHHHHHHHHHHHHHHHHHHHHHHHHHHHHTHHHHHHHHHHHHHHHHHHHHHTTT-HHHHHHHHHHHHHHHHHHH--HHHHHHHHHHHHHHHHHHHH-TT--HHHHHHHHHHHHHHHHHHHHHHHHHHHHTS---

pLDDT: mean 80.31, std 16.24, range [32.94, 97.75]